Protein AF-A0A4Y2QK02-F1 (afdb_monomer)

Foldseek 3Di:
DVVVVVVVVVVVVVVVVVVVVVVVCVVVVVVVVVVVVVVVVVVVVVVVVVVVVVVVVVVCVVPPVVVVVVVVVVVVVVVVVVVVPPPPPPPPPPPDDPPDPPPDDDDDDDPPPDPWDADPVRFTQAPQPRDTNDHVVPDPPPPDPPPDPPDPDPDDDPDDPDPDPDDPDDDDDDDDDDDDDD

Secondary structure (DSSP, 8-state):
-HHHHHHHHHHHHHHHHHHHHHHHHHHHHHHHHHHHHHHHHHHHHHHHHHHHHHHHHHHHHHT-HHHHHHHHHHHHHHHHHHHHTS---------------------------TT--B-TT-PBBPTTT--BSS-GGG-SS-------SS-------TT-----------------------

InterPro domains:
  IPR001878 Zinc finger, CCHC-type [PF00098] (125-140)
  IPR001878 Zinc finger, CCHC-type [PS50158] (125-139)
  IPR001878 Zinc finger, CCHC-type [SM00343] (125-141)
  IPR001878 Zinc finger, CCHC-type [SM00343] (147-163)
  IPR036875 Zinc finger, CCHC-type superfamily [SSF57756] (118-164)

Mean predicted aligned error: 22.07 Å

Organism: Araneus ventricosus (NCBI:txid182803)

Radius of gyration: 41.99 Å; Cα contacts (8 Å, |Δi|>4): 46; chains: 1; bounding box: 72×86×125 Å

Structure (mmCIF, N/CA/C/O backbone):
data_AF-A0A4Y2QK02-F1
#
_entry.id   AF-A0A4Y2QK02-F1
#
loop_
_atom_site.group_PDB
_atom_site.id
_atom_site.type_symbol
_atom_site.label_atom_id
_atom_site.label_alt_id
_atom_site.label_comp_id
_atom_site.label_asym_id
_atom_site.label_entity_id
_atom_site.label_seq_id
_atom_site.pdbx_PDB_ins_code
_atom_site.Cartn_x
_atom_site.Cartn_y
_atom_site.Cartn_z
_atom_site.occupancy
_atom_site.B_iso_or_equiv
_atom_s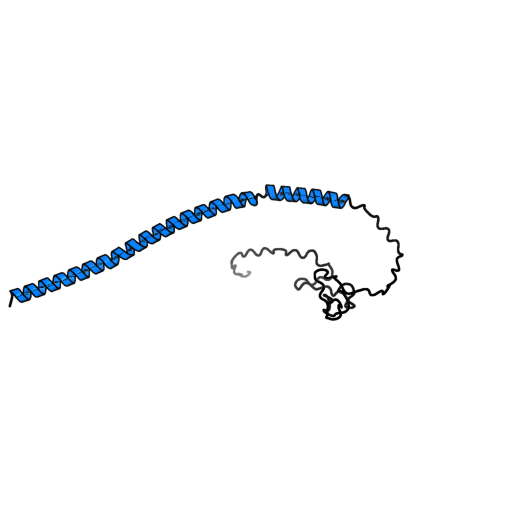ite.auth_seq_id
_atom_site.auth_comp_id
_atom_site.auth_asym_id
_atom_site.auth_atom_id
_atom_site.pdbx_PDB_model_num
ATOM 1 N N . GLU A 1 1 ? -40.658 -13.024 53.846 1.00 69.56 1 GLU A N 1
ATOM 2 C CA . GLU A 1 1 ? -40.797 -11.783 53.062 1.00 69.56 1 GLU A CA 1
ATOM 3 C C . GLU A 1 1 ? -39.541 -10.947 52.931 1.00 69.56 1 GLU A C 1
ATOM 5 O O . GLU A 1 1 ? -38.857 -11.174 51.948 1.00 69.56 1 GLU A O 1
ATOM 10 N N . ARG A 1 2 ? -39.165 -10.080 53.884 1.00 77.44 2 ARG A N 1
ATOM 11 C CA . ARG A 1 2 ? -38.050 -9.120 53.688 1.00 77.44 2 ARG A CA 1
ATOM 12 C C . ARG A 1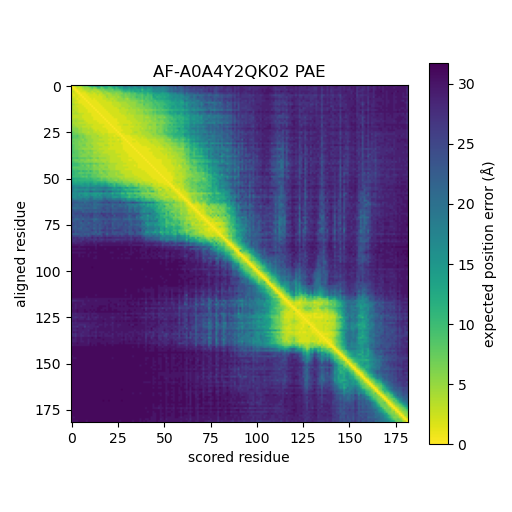 2 ? -36.742 -9.727 53.157 1.00 77.44 2 ARG A C 1
ATOM 14 O O . ARG A 1 2 ? -36.273 -9.302 52.117 1.00 77.44 2 ARG A O 1
ATOM 21 N N . ARG A 1 3 ? -36.248 -10.816 53.763 1.00 78.31 3 ARG A N 1
ATOM 22 C CA . ARG A 1 3 ? -35.022 -11.501 53.294 1.00 78.31 3 ARG A CA 1
ATOM 23 C C . ARG A 1 3 ? -35.081 -11.976 51.835 1.00 78.31 3 ARG A C 1
ATOM 25 O O . ARG A 1 3 ? -34.079 -11.905 51.143 1.00 78.31 3 ARG A O 1
ATOM 32 N N . ARG A 1 4 ? -36.249 -12.429 51.361 1.00 83.62 4 ARG A N 1
ATOM 33 C CA . ARG A 1 4 ? -36.420 -12.862 49.962 1.00 83.62 4 ARG A CA 1
ATOM 34 C C . ARG A 1 4 ? -36.435 -11.670 49.005 1.00 83.62 4 ARG A C 1
ATOM 36 O O . ARG A 1 4 ? -35.944 -11.782 47.892 1.00 83.62 4 ARG A O 1
ATOM 43 N N . GLN A 1 5 ? -36.992 -10.535 49.431 1.00 88.00 5 GLN A N 1
ATOM 44 C CA . GLN A 1 5 ? -36.962 -9.297 48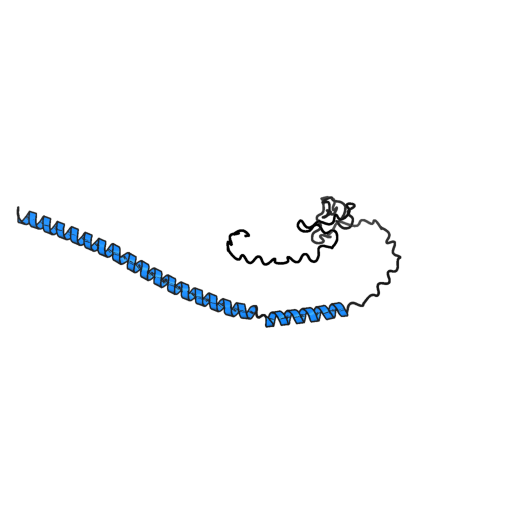.647 1.00 88.00 5 GLN A CA 1
ATOM 45 C C . GLN A 1 5 ? -35.537 -8.736 48.544 1.00 88.00 5 GLN A C 1
ATOM 47 O O . GLN A 1 5 ? -35.126 -8.347 47.454 1.00 88.00 5 GLN A O 1
ATOM 52 N N . ASP A 1 6 ? -34.765 -8.784 49.632 1.00 89.75 6 ASP A N 1
ATOM 53 C CA . ASP A 1 6 ? -33.357 -8.366 49.647 1.00 89.75 6 ASP A CA 1
ATOM 54 C C . ASP A 1 6 ? -32.499 -9.247 48.716 1.00 89.75 6 ASP A C 1
ATOM 56 O O . ASP A 1 6 ? -31.696 -8.742 47.935 1.00 89.75 6 ASP A O 1
ATOM 60 N N . GLU A 1 7 ? -32.709 -10.568 48.728 1.00 91.44 7 GLU A N 1
ATOM 61 C CA . GLU A 1 7 ? -32.029 -11.510 47.823 1.00 91.44 7 GLU A CA 1
ATOM 62 C C . GLU A 1 7 ? -32.325 -11.224 46.343 1.00 91.44 7 GLU A C 1
ATOM 64 O O . GLU A 1 7 ? -31.416 -11.264 45.509 1.00 91.44 7 GLU A O 1
ATOM 69 N N . ILE A 1 8 ? -33.578 -10.893 46.012 1.00 93.12 8 ILE A N 1
ATOM 70 C CA . ILE A 1 8 ? -33.981 -10.527 44.647 1.00 93.12 8 ILE A CA 1
ATOM 71 C C . ILE A 1 8 ? -33.294 -9.226 44.210 1.00 93.12 8 ILE A C 1
ATOM 73 O O . ILE A 1 8 ? -32.767 -9.170 43.098 1.00 93.12 8 ILE A O 1
ATOM 77 N N . GLN A 1 9 ? -33.238 -8.213 45.082 1.00 93.50 9 GLN A N 1
ATOM 78 C CA . GLN A 1 9 ? -32.560 -6.946 44.786 1.00 93.50 9 GLN A CA 1
ATOM 79 C C . GLN A 1 9 ? -31.053 -7.128 44.585 1.00 93.50 9 GLN A C 1
ATOM 81 O O . GLN A 1 9 ? -30.494 -6.607 43.622 1.00 93.50 9 GLN A O 1
ATOM 86 N N . ILE A 1 10 ? -30.397 -7.922 45.436 1.00 95.12 10 ILE A N 1
ATOM 87 C CA . ILE A 1 10 ? -28.966 -8.229 45.306 1.00 95.12 10 ILE A CA 1
ATOM 88 C C . ILE A 1 10 ? -28.689 -8.963 43.988 1.00 95.12 10 ILE A C 1
ATOM 90 O O . ILE A 1 10 ? -27.719 -8.654 43.294 1.00 95.12 10 ILE A O 1
ATOM 94 N N . ALA A 1 11 ? -29.533 -9.930 43.616 1.00 94.62 11 ALA A N 1
ATOM 95 C CA . ALA A 1 11 ? -29.395 -10.647 42.352 1.00 94.62 11 ALA A CA 1
ATOM 96 C C . ALA A 1 11 ? -29.589 -9.721 41.142 1.00 94.62 11 ALA A C 1
ATOM 98 O O . ALA A 1 11 ? -28.890 -9.858 40.140 1.00 94.62 11 ALA A O 1
ATOM 99 N N . GLU A 1 12 ? -30.518 -8.770 41.220 1.00 95.69 12 GLU A N 1
ATOM 100 C CA . GLU A 1 12 ? -30.742 -7.782 40.168 1.00 95.69 12 GLU A CA 1
ATOM 101 C C . GLU A 1 12 ? -29.581 -6.803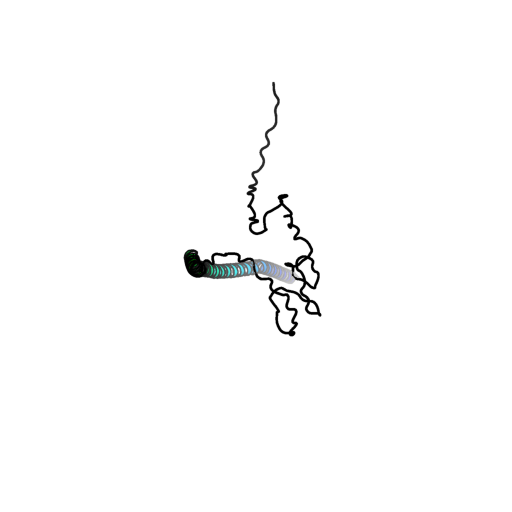 40.021 1.00 95.69 12 GLU A C 1
ATOM 103 O O . GLU A 1 12 ? -29.117 -6.573 38.904 1.00 95.69 12 GLU A O 1
ATOM 108 N N . GLN A 1 13 ? -29.043 -6.315 41.136 1.00 95.62 13 GLN A N 1
ATOM 109 C CA . GLN A 1 13 ? -27.872 -5.449 41.138 1.00 95.62 13 GLN A CA 1
ATOM 110 C C . GLN A 1 13 ? -26.650 -6.154 40.531 1.00 95.62 13 GLN A C 1
ATOM 112 O O . GLN A 1 13 ? -25.982 -5.580 39.674 1.00 95.62 13 GLN A O 1
ATOM 117 N N . LYS A 1 14 ? -26.421 -7.431 40.872 1.00 96.56 14 LYS A N 1
ATOM 118 C CA . LYS A 1 14 ? -25.359 -8.250 40.261 1.00 96.56 14 LYS A CA 1
ATOM 119 C C . LYS A 1 14 ? -25.536 -8.425 38.753 1.00 96.56 14 LYS A C 1
ATOM 121 O O . LYS A 1 14 ? -24.569 -8.283 38.013 1.00 96.56 14 LYS A O 1
ATOM 126 N N . ARG A 1 15 ? -26.761 -8.692 38.278 1.00 95.88 15 ARG A N 1
ATOM 127 C CA . ARG A 1 15 ? -27.035 -8.779 36.830 1.00 95.88 15 ARG A CA 1
ATOM 128 C C . ARG A 1 15 ? -26.737 -7.459 36.123 1.00 95.88 15 ARG A C 1
ATOM 130 O O . ARG A 1 15 ? -26.187 -7.471 35.026 1.00 95.88 15 ARG A O 1
ATOM 137 N N . GLN A 1 16 ? -27.104 -6.326 36.724 1.00 95.19 16 GLN A N 1
ATOM 138 C CA . GLN A 1 16 ? -26.814 -5.016 36.138 1.00 95.19 16 GLN A CA 1
ATOM 139 C C . GLN A 1 16 ? -25.312 -4.718 36.098 1.00 95.19 16 GLN A C 1
ATOM 141 O O . GLN A 1 16 ? -24.825 -4.202 35.094 1.00 95.19 16 GLN A O 1
ATOM 146 N N . GLU A 1 17 ? -24.575 -5.083 37.145 1.00 96.94 17 GLU A N 1
ATOM 147 C CA . GLU A 1 17 ? -23.122 -4.924 37.204 1.00 96.94 17 GLU A CA 1
ATOM 148 C C . GLU A 1 17 ? -22.404 -5.786 36.153 1.00 96.94 17 GLU A C 1
ATOM 150 O O . GLU A 1 17 ? -21.552 -5.276 35.428 1.00 96.94 17 GLU A O 1
ATOM 155 N N . GLU A 1 18 ? -22.822 -7.042 35.977 1.00 96.62 18 GLU A N 1
ATOM 156 C CA . GLU A 1 18 ? -22.293 -7.952 34.953 1.00 96.62 18 GLU A CA 1
ATOM 157 C C . GLU A 1 18 ? -22.566 -7.439 33.526 1.00 96.62 18 GLU A C 1
ATOM 159 O O . GLU A 1 18 ? -21.707 -7.507 32.647 1.00 96.62 18 GLU A O 1
ATOM 164 N N . VAL A 1 19 ? -23.758 -6.881 33.281 1.00 96.88 19 VAL A N 1
ATOM 165 C CA . VAL A 1 19 ? -24.089 -6.238 31.997 1.00 96.88 19 VAL A CA 1
ATOM 166 C C . VAL A 1 19 ? -23.238 -4.987 31.773 1.00 96.88 19 VAL A C 1
ATOM 168 O O . VAL A 1 19 ? -22.765 -4.765 30.659 1.00 96.88 19 VAL A O 1
ATOM 171 N N . ALA A 1 20 ? -23.015 -4.174 32.807 1.00 95.75 20 ALA A N 1
ATOM 172 C CA . ALA A 1 20 ? -22.150 -3.003 32.712 1.00 95.75 20 ALA A CA 1
ATOM 173 C C . ALA A 1 20 ? -20.685 -3.392 32.457 1.00 95.75 20 ALA A C 1
ATOM 175 O O . ALA A 1 20 ? -19.996 -2.717 31.694 1.00 95.75 20 ALA A O 1
ATOM 176 N N . GLU A 1 21 ? -20.207 -4.482 33.054 1.00 96.12 21 GLU A N 1
ATOM 177 C CA . GLU A 1 21 ? -18.857 -4.993 32.833 1.00 96.12 21 GLU A CA 1
ATOM 178 C C . GLU A 1 21 ? -18.668 -5.554 31.424 1.00 96.12 21 GLU A C 1
ATOM 180 O O . GLU A 1 21 ? -17.701 -5.178 30.761 1.00 96.12 21 GLU A O 1
ATOM 185 N N . ARG A 1 22 ? -19.625 -6.344 30.919 1.00 96.12 22 ARG A N 1
ATOM 186 C CA . ARG A 1 22 ? -19.621 -6.790 29.517 1.00 96.12 22 ARG A CA 1
ATOM 187 C C . ARG A 1 22 ? -19.566 -5.619 28.547 1.00 96.12 22 ARG A C 1
ATOM 189 O O . ARG A 1 22 ? -18.725 -5.620 27.661 1.00 96.12 22 ARG A O 1
ATOM 196 N N . ARG A 1 23 ? -20.373 -4.576 28.763 1.00 94.88 23 ARG A N 1
ATOM 197 C CA . ARG A 1 23 ? -20.347 -3.368 27.917 1.00 94.88 23 ARG A CA 1
ATOM 198 C C . ARG A 1 23 ? -18.986 -2.669 27.924 1.00 94.88 23 ARG A C 1
ATOM 200 O O . ARG A 1 23 ? -18.537 -2.214 26.880 1.00 94.88 23 ARG A O 1
ATOM 207 N N . ARG A 1 24 ? -18.308 -2.604 29.079 1.00 94.56 24 ARG A N 1
ATOM 208 C CA . ARG A 1 24 ? -16.938 -2.063 29.163 1.00 94.56 24 ARG A CA 1
ATOM 209 C C . ARG A 1 24 ? -15.939 -2.927 28.390 1.00 94.56 24 ARG A C 1
ATOM 211 O O . ARG A 1 24 ? -15.071 -2.388 27.712 1.00 94.56 24 ARG A O 1
ATOM 218 N N . GLN A 1 25 ? -16.047 -4.252 28.486 1.00 94.12 25 GLN A N 1
ATOM 219 C CA . GLN A 1 25 ? -15.183 -5.176 27.744 1.00 94.12 25 GLN A CA 1
ATOM 220 C C . GLN A 1 25 ? -15.421 -5.080 26.231 1.00 94.12 25 GLN A C 1
ATOM 222 O O . GLN A 1 25 ? -14.461 -4.931 25.480 1.00 94.12 25 GLN A O 1
ATOM 227 N N . GLU A 1 26 ? -16.684 -5.054 25.804 1.00 95.06 26 GLU A N 1
ATOM 228 C CA . GLU A 1 26 ? -17.104 -4.903 24.405 1.00 95.06 26 GLU A CA 1
ATOM 229 C C . GLU A 1 26 ? -16.632 -3.585 23.770 1.00 95.06 26 GLU A C 1
ATOM 231 O O . GLU A 1 26 ? -16.479 -3.525 22.556 1.00 95.06 26 GLU A O 1
ATOM 236 N N . GLU A 1 27 ? -16.355 -2.542 24.558 1.00 92.38 27 GLU A N 1
ATOM 237 C CA . GLU A 1 27 ? -15.766 -1.290 24.064 1.00 92.38 27 GLU A CA 1
ATOM 238 C C . GLU A 1 27 ? -14.227 -1.346 23.987 1.00 92.38 27 GLU A C 1
ATOM 240 O O . GLU A 1 27 ? -13.613 -0.824 23.055 1.00 92.38 27 GLU A O 1
ATOM 245 N N . ILE A 1 28 ? -13.577 -1.985 24.965 1.00 95.81 28 ILE A N 1
ATOM 246 C CA . ILE A 1 28 ? -12.111 -2.008 25.091 1.00 95.81 28 ILE A CA 1
ATOM 247 C C . ILE A 1 28 ? -11.467 -3.026 24.141 1.00 95.81 28 ILE A C 1
ATOM 249 O O . ILE A 1 28 ? -10.415 -2.754 23.560 1.00 95.81 28 ILE A O 1
ATOM 253 N N . GLU A 1 29 ? -12.064 -4.205 23.997 1.00 95.12 29 GLU A N 1
ATOM 254 C CA . GLU A 1 29 ? -11.551 -5.306 23.179 1.00 95.12 29 GLU A CA 1
ATOM 255 C C . GLU A 1 29 ? -11.389 -4.952 21.688 1.00 95.12 29 GLU A C 1
ATOM 257 O O . GLU A 1 29 ? -10.282 -5.133 21.170 1.00 95.12 29 GLU A O 1
ATOM 262 N N . PRO A 1 30 ? -12.391 -4.373 20.989 1.00 95.81 30 PRO A N 1
ATOM 263 C CA . PRO A 1 30 ? -12.220 -3.983 19.590 1.00 95.81 30 PRO A CA 1
ATOM 264 C C . PRO A 1 30 ? -11.164 -2.887 19.424 1.00 95.81 30 PRO A C 1
ATOM 266 O O . PRO A 1 30 ? -10.398 -2.922 18.469 1.00 95.81 30 PRO A O 1
ATOM 269 N N . ARG A 1 31 ? -11.042 -1.964 20.387 1.00 94.62 31 ARG A N 1
ATOM 270 C CA . ARG A 1 31 ? -9.991 -0.933 20.392 1.00 94.62 31 ARG A CA 1
ATOM 271 C C . ARG A 1 31 ? -8.585 -1.529 20.470 1.00 94.62 31 ARG A C 1
ATOM 273 O O . ARG A 1 31 ? -7.669 -1.042 19.811 1.00 94.62 31 ARG A O 1
ATOM 280 N N . LYS A 1 32 ? -8.403 -2.590 21.264 1.00 97.12 32 LYS A N 1
ATOM 281 C CA . LYS A 1 32 ? -7.136 -3.338 21.316 1.00 97.12 32 LYS A CA 1
ATOM 282 C C . LYS A 1 32 ? -6.852 -4.035 19.987 1.00 97.12 32 LYS A C 1
ATOM 284 O O . LYS A 1 32 ? -5.725 -3.977 19.507 1.00 97.12 32 LYS A O 1
ATOM 289 N N . GLN A 1 33 ? -7.861 -4.658 19.380 1.00 96.50 33 GLN A N 1
ATOM 290 C CA . GLN A 1 33 ? -7.713 -5.312 18.077 1.00 96.50 33 GLN A CA 1
ATOM 291 C C . GLN A 1 33 ? -7.367 -4.311 16.967 1.00 96.50 33 GLN A C 1
ATOM 293 O O . GLN A 1 33 ? -6.462 -4.575 16.179 1.00 96.50 33 GLN A O 1
ATOM 298 N N . GLU A 1 34 ? -8.020 -3.148 16.942 1.00 97.25 34 GLU A N 1
ATOM 299 C CA . GLU A 1 34 ? -7.738 -2.065 15.994 1.00 97.25 34 GLU A CA 1
ATOM 300 C C . GLU A 1 34 ? -6.289 -1.577 16.113 1.00 97.25 34 GLU A C 1
ATOM 302 O O . GLU A 1 34 ? -5.609 -1.402 15.102 1.00 97.25 34 GLU A O 1
ATOM 307 N N . TYR A 1 35 ? -5.786 -1.413 17.340 1.00 96.25 35 TYR A N 1
ATOM 308 C CA . TYR A 1 35 ? -4.393 -1.040 17.584 1.00 96.25 35 TYR A CA 1
ATOM 309 C C . TYR A 1 35 ? -3.407 -2.091 17.053 1.00 96.25 35 TYR A C 1
ATOM 311 O O . TYR A 1 35 ? -2.449 -1.744 16.361 1.00 96.25 35 TYR A O 1
ATOM 319 N N . GLU A 1 36 ? -3.650 -3.376 17.319 1.00 97.81 36 GLU A N 1
ATOM 320 C CA . GLU A 1 36 ? -2.797 -4.459 16.812 1.00 97.81 36 GLU A CA 1
ATOM 321 C C . GLU A 1 36 ? -2.877 -4.596 15.281 1.00 97.81 36 GLU A C 1
ATOM 323 O O . GLU A 1 36 ? -1.885 -4.905 14.620 1.00 97.81 36 GLU A O 1
ATOM 328 N N . GLU A 1 37 ? -4.039 -4.347 14.673 1.00 97.75 37 GLU A N 1
ATOM 329 C CA . GLU A 1 37 ? -4.177 -4.275 13.215 1.00 97.75 37 GLU A CA 1
ATOM 330 C C . GLU A 1 37 ? -3.429 -3.091 12.610 1.00 97.75 37 GLU A C 1
ATOM 332 O O . GLU A 1 37 ? -2.757 -3.257 11.591 1.00 97.75 37 GLU A O 1
ATOM 337 N N . ARG A 1 38 ? -3.532 -1.910 13.227 1.00 97.94 38 ARG A N 1
ATOM 338 C CA . ARG A 1 38 ? -2.798 -0.709 12.823 1.00 97.94 38 ARG A CA 1
ATOM 339 C C . ARG A 1 38 ? -1.301 -0.983 12.856 1.00 97.94 38 ARG A C 1
ATOM 341 O O . ARG A 1 38 ? -0.641 -0.820 11.839 1.00 97.94 38 ARG A O 1
ATOM 348 N N . LYS A 1 39 ? -0.802 -1.519 13.970 1.00 97.44 39 LYS A N 1
ATOM 349 C CA . LYS A 1 39 ? 0.602 -1.895 14.135 1.00 97.44 39 LYS A CA 1
ATOM 350 C C . LYS A 1 39 ? 1.075 -2.869 13.050 1.00 97.44 39 LYS A C 1
ATOM 352 O O . LYS A 1 39 ? 2.095 -2.618 12.418 1.00 97.44 39 LYS A O 1
ATOM 357 N N . ARG A 1 40 ? 0.312 -3.934 12.770 1.00 98.06 40 ARG A N 1
ATOM 358 C CA . ARG A 1 40 ? 0.643 -4.889 11.692 1.00 98.06 40 ARG A CA 1
ATOM 359 C C . ARG A 1 40 ? 0.653 -4.244 10.304 1.00 98.06 40 ARG A C 1
ATOM 361 O O . ARG A 1 40 ? 1.483 -4.609 9.474 1.00 98.06 40 ARG A O 1
ATOM 368 N N . LYS A 1 41 ? -0.273 -3.319 10.028 1.00 98.19 41 LYS A N 1
ATOM 369 C CA . LYS A 1 41 ? -0.307 -2.575 8.758 1.00 98.19 41 LYS A CA 1
ATOM 370 C C . LYS A 1 41 ? 0.919 -1.686 8.614 1.00 98.19 41 LYS A C 1
ATOM 372 O O . LYS A 1 41 ? 1.541 -1.720 7.561 1.00 98.19 41 LYS A O 1
ATOM 377 N N . ASP A 1 42 ? 1.272 -0.956 9.662 1.00 98.00 42 ASP A N 1
ATOM 378 C CA . ASP A 1 42 ? 2.395 -0.022 9.645 1.00 98.00 42 ASP A CA 1
ATOM 379 C C . ASP A 1 42 ? 3.738 -0.781 9.509 1.00 98.00 42 ASP A C 1
ATOM 381 O O . ASP A 1 42 ? 4.612 -0.374 8.746 1.00 98.00 42 ASP A O 1
ATOM 385 N N . GLU A 1 43 ? 3.881 -1.946 10.158 1.00 98.25 43 GLU A N 1
ATOM 386 C CA . GLU A 1 43 ? 5.027 -2.855 9.967 1.00 98.25 43 GLU A CA 1
ATOM 387 C C . GLU A 1 43 ? 5.126 -3.365 8.517 1.00 98.25 43 GLU A C 1
ATOM 389 O O . GLU A 1 43 ? 6.200 -3.348 7.913 1.00 98.25 43 GLU A O 1
ATOM 394 N N . MET A 1 44 ? 4.005 -3.792 7.928 1.00 97.75 44 MET A N 1
ATOM 395 C CA . MET A 1 44 ? 3.964 -4.238 6.532 1.00 97.75 44 MET A CA 1
ATOM 396 C C . MET A 1 44 ? 4.261 -3.097 5.551 1.00 97.75 44 MET A C 1
ATOM 398 O O . MET A 1 44 ? 4.966 -3.302 4.564 1.00 97.75 44 MET A O 1
ATOM 402 N N . GLU A 1 45 ? 3.734 -1.902 5.812 1.00 97.94 45 GLU A N 1
ATOM 403 C CA . GLU A 1 45 ? 3.984 -0.703 5.014 1.00 97.94 45 GLU A CA 1
ATOM 404 C C . GLU A 1 45 ? 5.474 -0.352 5.008 1.00 97.94 45 GLU A C 1
ATOM 406 O O . GLU A 1 45 ? 6.040 -0.100 3.943 1.00 97.94 45 GLU A O 1
ATOM 411 N N . PHE A 1 46 ? 6.133 -0.441 6.165 1.00 97.94 46 PHE A N 1
ATOM 412 C CA . PHE A 1 46 ? 7.573 -0.234 6.276 1.00 97.94 46 PHE A CA 1
ATOM 413 C C . PHE A 1 46 ? 8.385 -1.254 5.457 1.00 97.94 46 PHE A C 1
ATOM 415 O O . PHE A 1 46 ? 9.317 -0.882 4.740 1.00 97.94 46 PHE A O 1
ATOM 422 N N . GLU A 1 47 ? 8.027 -2.540 5.502 1.00 97.75 47 GLU A N 1
ATOM 423 C CA . GLU A 1 47 ? 8.693 -3.568 4.688 1.00 97.75 47 GLU A CA 1
ATOM 424 C C . GLU A 1 47 ? 8.477 -3.352 3.183 1.00 97.75 47 GLU A C 1
ATOM 426 O O . GLU A 1 47 ? 9.423 -3.445 2.396 1.00 97.75 47 GLU A O 1
ATOM 431 N N . LEU A 1 48 ? 7.261 -2.988 2.766 1.00 96.94 48 LEU A N 1
ATOM 432 C CA . LEU A 1 48 ? 6.975 -2.633 1.373 1.00 96.94 48 LEU A CA 1
ATOM 433 C C . LEU A 1 48 ? 7.772 -1.407 0.923 1.00 96.94 48 LEU A C 1
ATOM 435 O O . LEU A 1 48 ? 8.263 -1.378 -0.209 1.00 96.94 48 LEU A O 1
ATOM 439 N N . GLN A 1 49 ? 7.934 -0.413 1.796 1.00 97.19 49 GLN A N 1
ATOM 440 C CA . GLN A 1 49 ? 8.741 0.766 1.510 1.00 97.19 49 GLN A CA 1
ATOM 441 C C . GLN A 1 49 ? 10.215 0.398 1.304 1.00 97.19 49 GLN A C 1
ATOM 443 O O . GLN A 1 49 ? 10.829 0.887 0.357 1.00 97.19 49 GLN A O 1
ATOM 448 N N . LYS A 1 50 ? 10.768 -0.520 2.108 1.00 96.50 50 LYS A N 1
ATOM 449 C CA . LYS A 1 50 ? 12.129 -1.040 1.891 1.00 96.50 50 LYS A CA 1
ATOM 450 C C . LYS A 1 50 ? 12.278 -1.751 0.549 1.00 96.50 50 LYS A C 1
ATOM 452 O O . LYS A 1 50 ? 13.256 -1.504 -0.150 1.00 96.50 50 LYS A O 1
ATOM 457 N N . ILE A 1 51 ? 11.321 -2.604 0.177 1.00 95.75 51 ILE A N 1
ATOM 458 C CA . ILE A 1 51 ? 11.343 -3.293 -1.124 1.00 95.75 51 ILE A CA 1
ATOM 459 C C . ILE A 1 51 ? 11.299 -2.274 -2.266 1.00 95.75 51 ILE A C 1
ATOM 461 O O . ILE A 1 51 ? 12.064 -2.397 -3.218 1.00 95.75 51 ILE A O 1
ATOM 465 N N . ARG A 1 52 ? 10.437 -1.252 -2.164 1.00 95.19 52 ARG A N 1
ATOM 466 C CA . ARG A 1 52 ? 10.329 -0.195 -3.177 1.00 95.19 52 ARG A CA 1
ATOM 467 C C . ARG A 1 52 ? 11.650 0.550 -3.355 1.00 95.19 52 ARG A C 1
ATOM 469 O O . ARG A 1 52 ? 12.116 0.656 -4.482 1.00 95.19 52 ARG A O 1
ATOM 476 N N . LEU A 1 53 ? 12.259 1.005 -2.262 1.00 92.50 53 LEU A N 1
ATOM 477 C CA . LEU A 1 53 ? 13.537 1.718 -2.310 1.00 92.50 53 LEU A CA 1
ATOM 478 C C . LEU A 1 53 ? 14.659 0.832 -2.870 1.00 92.50 53 LEU A C 1
ATOM 480 O O . LEU A 1 53 ? 15.423 1.270 -3.722 1.00 92.50 53 LEU A O 1
ATOM 484 N N . GLY A 1 54 ? 14.723 -0.438 -2.457 1.00 90.62 54 GLY A N 1
ATOM 485 C CA . GLY A 1 54 ? 15.690 -1.389 -3.012 1.00 90.62 54 GLY A CA 1
ATOM 486 C C . GLY A 1 54 ? 15.516 -1.601 -4.520 1.00 90.62 54 GLY A C 1
ATOM 487 O O . GLY A 1 54 ? 16.498 -1.632 -5.259 1.00 90.62 54 GLY A O 1
ATOM 488 N N . ALA A 1 55 ? 14.269 -1.684 -4.992 1.00 90.00 55 ALA A N 1
ATOM 489 C CA . ALA A 1 55 ? 13.969 -1.808 -6.414 1.00 90.00 55 ALA A CA 1
ATOM 490 C C . ALA A 1 55 ? 14.302 -0.528 -7.200 1.00 90.00 55 ALA A C 1
ATOM 492 O O . ALA A 1 55 ? 14.791 -0.623 -8.322 1.00 90.00 55 ALA A O 1
ATOM 493 N N . GLU A 1 56 ? 14.069 0.657 -6.632 1.00 86.62 56 GLU A N 1
ATOM 494 C CA . GLU A 1 56 ? 14.429 1.944 -7.244 1.00 86.62 56 GLU A CA 1
ATOM 495 C C . GLU A 1 56 ? 15.951 2.083 -7.417 1.00 86.62 56 GLU A C 1
ATOM 497 O O . GLU A 1 56 ? 16.412 2.492 -8.487 1.00 86.62 56 GLU A O 1
ATOM 502 N N . ASP A 1 57 ? 16.736 1.663 -6.423 1.00 87.56 57 ASP A N 1
ATOM 503 C CA . ASP A 1 57 ? 18.202 1.640 -6.487 1.00 87.56 57 ASP A CA 1
ATOM 504 C C . ASP A 1 57 ? 18.723 0.678 -7.566 1.00 87.56 57 ASP A C 1
ATOM 506 O O . ASP A 1 57 ? 19.641 1.010 -8.323 1.00 87.56 57 ASP A O 1
ATOM 510 N N . GLU A 1 58 ? 18.158 -0.529 -7.659 1.00 86.31 58 GLU A N 1
ATOM 511 C CA . GLU A 1 58 ? 18.515 -1.499 -8.702 1.00 86.31 58 GLU A CA 1
ATOM 512 C C . GLU A 1 58 ? 18.090 -1.027 -10.096 1.00 86.31 58 GLU A C 1
ATOM 514 O O . GLU A 1 58 ? 18.867 -1.109 -11.050 1.00 86.31 58 GLU A O 1
ATOM 519 N N . TRP A 1 59 ? 16.887 -0.469 -10.221 1.00 84.06 59 TRP A N 1
ATOM 520 C CA . TRP A 1 59 ? 16.363 0.059 -11.477 1.00 84.06 59 TRP A CA 1
ATOM 521 C C . TRP A 1 59 ? 17.175 1.249 -11.993 1.00 84.06 59 TRP A C 1
ATOM 523 O O . TRP A 1 59 ? 17.428 1.350 -13.197 1.00 84.06 59 TRP A O 1
ATOM 533 N N . SER A 1 60 ? 17.625 2.123 -11.090 1.00 82.56 60 SER A N 1
ATOM 534 C CA . SER A 1 60 ? 18.476 3.272 -11.421 1.00 82.56 60 SER A CA 1
ATOM 535 C C . SER A 1 60 ? 19.847 2.838 -11.937 1.00 82.56 60 SER A C 1
ATOM 537 O O . SER A 1 60 ? 20.383 3.464 -12.847 1.00 82.56 60 SER A O 1
ATOM 539 N N . LYS A 1 61 ? 20.396 1.726 -11.428 1.00 81.44 61 LYS A N 1
ATOM 540 C CA . LYS A 1 61 ? 21.638 1.137 -11.960 1.00 81.44 61 LYS A CA 1
ATOM 541 C C . LYS A 1 61 ? 21.456 0.592 -13.376 1.00 81.44 61 LYS A C 1
ATOM 543 O O . LYS A 1 61 ? 22.352 0.740 -14.198 1.00 81.44 61 LYS A O 1
ATOM 548 N N . LEU A 1 62 ? 20.310 -0.028 -13.666 1.00 76.94 62 LEU A N 1
ATOM 549 C CA . LEU A 1 62 ? 20.025 -0.611 -14.983 1.00 76.94 62 LEU A CA 1
ATOM 550 C C . LEU A 1 62 ? 19.670 0.432 -16.050 1.00 76.94 62 LEU A C 1
ATOM 552 O O . LEU A 1 62 ? 19.902 0.191 -17.231 1.00 76.94 62 LEU A O 1
ATOM 556 N N . ASN A 1 63 ? 19.122 1.577 -15.645 1.00 78.88 63 ASN A N 1
ATOM 557 C CA . ASN A 1 63 ? 18.784 2.688 -16.536 1.00 78.88 63 ASN A CA 1
ATOM 558 C C . ASN A 1 63 ? 19.711 3.888 -16.335 1.00 78.88 63 ASN A C 1
ATOM 560 O O . ASN A 1 63 ? 19.277 5.029 -16.496 1.00 78.88 63 ASN A O 1
ATOM 564 N N . SER A 1 64 ? 20.974 3.641 -15.973 1.00 84.06 64 SER A N 1
ATOM 565 C CA . SER A 1 64 ? 21.958 4.713 -15.875 1.00 84.06 64 SER A CA 1
ATOM 566 C C . SER A 1 64 ? 22.040 5.438 -17.225 1.00 84.06 64 SER A C 1
ATOM 568 O O . SER A 1 64 ? 22.332 4.788 -18.236 1.00 84.06 64 SER A O 1
ATOM 570 N N . PRO A 1 65 ? 21.785 6.759 -17.275 1.00 79.31 65 PRO A N 1
ATOM 571 C CA . PRO A 1 65 ? 21.874 7.523 -18.514 1.00 79.31 65 PRO A CA 1
ATOM 572 C C . PRO A 1 65 ? 23.228 7.352 -19.205 1.00 79.31 65 PRO A C 1
ATOM 574 O O . PRO A 1 65 ? 23.272 7.261 -20.427 1.00 79.31 65 PRO A O 1
ATOM 577 N N . ASP A 1 66 ? 24.304 7.225 -18.426 1.00 77.19 66 ASP A N 1
ATOM 578 C CA . ASP A 1 66 ? 25.667 7.071 -18.937 1.00 77.19 66 ASP A CA 1
ATOM 579 C C . ASP A 1 66 ? 25.862 5.740 -19.694 1.00 77.19 66 ASP A C 1
ATOM 581 O O . ASP A 1 66 ? 26.389 5.740 -20.804 1.00 77.19 66 ASP A O 1
ATOM 585 N N . ASP A 1 67 ? 25.354 4.618 -19.162 1.00 78.38 67 ASP A N 1
ATOM 586 C CA . ASP A 1 67 ? 25.430 3.292 -19.816 1.00 78.38 67 ASP A CA 1
ATOM 587 C C . ASP A 1 67 ? 24.552 3.225 -21.080 1.00 78.38 67 ASP A C 1
ATOM 589 O O . ASP A 1 67 ? 24.863 2.543 -22.060 1.00 78.38 67 ASP A O 1
ATOM 593 N N . LEU A 1 68 ? 23.441 3.968 -21.088 1.00 79.25 68 LEU A N 1
ATOM 594 C CA . LEU A 1 68 ? 22.575 4.083 -22.260 1.00 79.25 68 LEU A CA 1
ATOM 595 C C . LEU A 1 68 ? 23.205 4.944 -23.366 1.00 79.25 68 LEU A C 1
ATOM 597 O O . LEU A 1 68 ? 23.045 4.616 -24.544 1.00 79.25 68 LEU A O 1
ATOM 601 N N . VAL A 1 69 ? 23.922 6.013 -23.006 1.00 80.94 69 VAL A N 1
ATOM 602 C CA . VAL A 1 69 ? 24.651 6.877 -23.949 1.00 80.94 69 VAL A CA 1
ATOM 603 C C . VAL A 1 69 ? 25.810 6.121 -24.598 1.00 80.94 69 VAL A C 1
ATOM 605 O O . VAL A 1 69 ? 25.940 6.163 -25.820 1.00 80.94 69 VAL A O 1
ATOM 608 N N . GLU A 1 70 ? 26.574 5.344 -23.829 1.00 80.25 70 GLU A N 1
ATOM 609 C CA . GLU A 1 70 ? 27.676 4.528 -24.361 1.00 80.25 70 GLU A CA 1
ATOM 610 C C . GLU A 1 70 ? 27.182 3.523 -25.422 1.00 80.25 70 GLU A C 1
ATOM 612 O O . GLU A 1 70 ? 27.722 3.442 -26.528 1.00 80.25 70 GLU A O 1
ATOM 617 N N . LYS A 1 71 ? 26.057 2.840 -25.158 1.00 81.38 71 LYS A N 1
ATOM 618 C CA . LYS A 1 71 ? 25.418 1.930 -26.132 1.00 81.38 71 LYS A CA 1
ATOM 619 C C . LYS A 1 71 ? 24.915 2.640 -27.396 1.00 81.38 71 LYS A C 1
ATOM 621 O O . LYS A 1 71 ? 24.858 2.022 -28.464 1.00 81.38 71 LYS A O 1
ATOM 626 N N . LEU A 1 72 ? 24.512 3.907 -27.294 1.00 83.88 72 LEU A N 1
ATOM 627 C CA . LEU A 1 72 ? 24.084 4.726 -28.434 1.00 83.88 72 LEU A CA 1
ATOM 628 C C . LEU A 1 72 ? 25.274 5.149 -29.301 1.00 83.88 72 LEU A C 1
ATOM 630 O O . LEU A 1 72 ? 25.193 5.034 -30.527 1.00 83.88 72 LEU A O 1
ATOM 634 N N . ASP A 1 73 ? 26.380 5.559 -28.682 1.00 80.38 73 ASP A N 1
ATOM 635 C CA . ASP A 1 73 ? 27.608 5.947 -29.380 1.00 80.38 73 ASP A CA 1
ATOM 636 C C . ASP A 1 73 ? 28.241 4.758 -30.119 1.00 80.38 73 ASP A C 1
ATOM 638 O O . ASP A 1 73 ? 28.662 4.888 -31.277 1.00 80.38 73 ASP A O 1
ATOM 642 N N . ASP A 1 74 ? 28.222 3.568 -29.516 1.00 82.50 74 ASP A N 1
ATOM 643 C CA . ASP A 1 74 ? 28.634 2.320 -30.165 1.00 82.50 74 ASP A CA 1
ATOM 644 C C . ASP A 1 74 ? 27.759 1.993 -31.379 1.00 82.50 74 ASP A C 1
ATOM 646 O O . ASP A 1 74 ? 28.253 1.628 -32.455 1.00 82.50 74 ASP A O 1
ATOM 650 N N . TYR A 1 75 ? 26.442 2.158 -31.238 1.00 83.81 75 TYR A N 1
ATOM 651 C CA . TYR A 1 75 ? 25.508 1.944 -32.334 1.00 83.81 75 TYR A CA 1
ATOM 652 C C . TYR A 1 75 ? 25.736 2.937 -33.476 1.00 83.81 75 TYR A C 1
ATOM 654 O O . TYR A 1 75 ? 25.782 2.521 -34.638 1.00 83.81 75 TYR A O 1
ATOM 662 N N . ASP A 1 76 ? 25.914 4.227 -33.189 1.00 83.31 76 ASP A N 1
ATOM 663 C CA . ASP A 1 76 ? 26.174 5.234 -34.218 1.00 83.31 76 ASP A CA 1
ATOM 664 C C . ASP A 1 76 ? 27.550 5.053 -34.868 1.00 83.31 76 ASP A C 1
ATOM 666 O O . ASP A 1 76 ? 27.676 5.205 -36.090 1.00 83.31 76 ASP A O 1
ATOM 670 N N . THR A 1 77 ? 28.550 4.600 -34.111 1.00 85.44 77 THR A N 1
ATOM 671 C CA . THR A 1 77 ? 29.866 4.208 -34.630 1.00 85.44 77 THR A CA 1
ATOM 672 C C . THR A 1 77 ? 29.742 3.038 -35.605 1.00 85.44 77 THR A C 1
ATOM 674 O O . THR A 1 77 ? 30.159 3.135 -36.767 1.00 85.44 77 THR A O 1
ATOM 677 N N . LEU A 1 78 ? 29.088 1.945 -35.202 1.00 83.06 78 LEU A N 1
ATOM 678 C CA . LEU A 1 78 ? 28.843 0.795 -36.074 1.00 83.06 78 LEU A CA 1
ATOM 679 C C . LEU A 1 78 ? 28.024 1.203 -37.304 1.00 83.06 78 LEU A C 1
ATOM 681 O O . LEU A 1 78 ? 28.401 0.910 -38.442 1.00 83.06 78 LEU A O 1
ATOM 685 N N . ARG A 1 79 ? 26.951 1.965 -37.119 1.00 81.00 79 ARG A N 1
ATOM 686 C CA . ARG A 1 79 ? 26.102 2.470 -38.203 1.00 81.00 79 ARG A CA 1
ATOM 687 C C . ARG A 1 79 ? 26.873 3.352 -39.184 1.00 81.00 79 ARG A C 1
ATOM 689 O O . ARG A 1 79 ? 26.653 3.249 -40.395 1.00 81.00 79 ARG A O 1
ATOM 696 N N . SER A 1 80 ? 27.780 4.193 -38.695 1.00 76.75 80 SER A N 1
ATOM 697 C CA . SER A 1 80 ? 28.637 5.053 -39.511 1.00 76.75 80 SER A CA 1
ATOM 698 C C . SER A 1 80 ? 29.610 4.234 -40.361 1.00 76.75 80 SER A C 1
ATOM 700 O O . SER A 1 80 ? 29.717 4.467 -41.571 1.00 76.75 80 SER A O 1
ATOM 702 N N . THR A 1 81 ? 30.238 3.194 -39.796 1.00 73.19 81 THR A N 1
ATOM 703 C CA . THR A 1 81 ? 31.120 2.290 -40.563 1.00 73.19 81 THR A CA 1
ATOM 704 C C . THR A 1 81 ? 30.368 1.527 -41.657 1.00 73.19 81 THR A C 1
ATOM 706 O O . THR A 1 81 ? 30.856 1.405 -42.782 1.00 73.19 81 THR A O 1
ATOM 709 N N . PHE A 1 82 ? 29.138 1.077 -41.391 1.00 67.19 82 PHE A N 1
ATOM 710 C CA . PHE A 1 82 ? 28.303 0.422 -42.402 1.00 67.19 82 PHE A CA 1
ATOM 711 C C . PHE A 1 82 ? 27.857 1.382 -43.515 1.00 67.19 82 PHE A C 1
ATOM 713 O O . PHE A 1 82 ? 27.774 0.983 -44.680 1.00 67.19 82 PHE A O 1
ATOM 720 N N . ARG A 1 83 ? 27.588 2.657 -43.197 1.00 63.50 83 ARG A N 1
ATOM 721 C CA . ARG A 1 83 ? 27.217 3.677 -44.196 1.00 63.50 83 ARG A CA 1
ATOM 722 C C . ARG A 1 83 ? 28.398 4.124 -45.055 1.00 63.50 83 ARG A C 1
ATOM 724 O O . ARG A 1 83 ? 28.209 4.329 -46.251 1.00 63.50 83 ARG A O 1
ATOM 731 N N . SER A 1 84 ? 29.587 4.248 -44.473 1.00 62.16 84 SER A N 1
ATOM 732 C CA . SER A 1 84 ? 30.815 4.656 -45.172 1.00 62.16 84 SER A CA 1
ATOM 733 C C . SER A 1 84 ? 31.422 3.534 -46.021 1.00 62.16 84 SER A C 1
ATOM 735 O O . SER A 1 84 ? 31.989 3.811 -47.075 1.00 62.16 84 SER A O 1
ATOM 737 N N . LYS A 1 85 ? 31.225 2.261 -45.643 1.00 60.59 85 LYS A N 1
ATOM 738 C CA . LYS A 1 85 ? 31.600 1.094 -46.464 1.00 60.59 85 LYS A CA 1
ATOM 739 C C . LYS A 1 85 ? 30.628 0.784 -47.605 1.00 60.59 85 LYS A C 1
ATOM 741 O O . LYS A 1 85 ? 30.907 -0.103 -48.411 1.00 60.59 85 LYS A O 1
ATOM 746 N N . LYS A 1 86 ? 29.501 1.497 -47.724 1.00 57.00 86 LYS A N 1
ATOM 747 C CA . LYS A 1 86 ? 28.674 1.419 -48.931 1.00 57.00 86 LYS A CA 1
ATOM 748 C C . LYS A 1 86 ? 29.385 2.238 -50.013 1.00 57.00 86 LYS A C 1
ATOM 750 O O . LYS A 1 86 ? 29.447 3.458 -49.860 1.00 57.00 86 LYS A O 1
ATOM 755 N N . PRO A 1 87 ? 29.917 1.627 -51.091 1.00 49.28 87 PRO A N 1
ATOM 756 C CA . PRO A 1 87 ? 30.520 2.403 -52.163 1.00 49.28 87 PRO A CA 1
ATOM 757 C C . PRO A 1 87 ? 29.485 3.425 -52.626 1.00 49.28 87 PRO A C 1
ATOM 759 O O . PRO A 1 87 ? 28.332 3.061 -52.898 1.00 49.28 87 PRO A O 1
ATOM 762 N N . ARG A 1 88 ? 29.872 4.706 -52.665 1.00 53.47 88 ARG A N 1
ATOM 763 C CA . ARG A 1 88 ? 29.112 5.728 -53.384 1.00 53.47 88 ARG A CA 1
ATOM 764 C C . ARG A 1 88 ? 29.097 5.274 -54.838 1.00 53.47 88 ARG A C 1
ATOM 766 O O . ARG A 1 88 ? 30.003 5.571 -55.601 1.00 53.47 88 ARG A O 1
ATOM 773 N N . LYS A 1 89 ? 28.087 4.484 -55.198 1.00 53.88 89 LYS A N 1
ATOM 774 C CA . LYS A 1 89 ? 27.713 4.298 -56.589 1.00 53.88 89 LYS A CA 1
ATOM 775 C C . LYS A 1 89 ? 27.275 5.677 -57.045 1.00 53.88 89 LYS A C 1
ATOM 777 O O . LYS A 1 89 ? 26.224 6.164 -56.631 1.00 53.88 89 LYS A O 1
ATOM 782 N N . GLU A 1 90 ? 28.152 6.328 -57.793 1.00 42.91 90 GLU A N 1
ATOM 783 C CA . GLU A 1 90 ? 27.788 7.407 -58.687 1.00 42.91 90 GLU A CA 1
ATOM 784 C C . GLU A 1 90 ? 26.651 6.863 -59.547 1.00 42.91 90 GLU A C 1
ATOM 786 O O . GLU A 1 90 ? 26.830 5.945 -60.347 1.00 42.91 90 GLU A O 1
ATOM 791 N N . TRP A 1 91 ? 25.429 7.303 -59.254 1.00 37.69 91 TRP A N 1
ATOM 792 C CA . TRP A 1 91 ? 24.262 6.902 -60.023 1.00 37.69 91 TRP A CA 1
ATOM 793 C C . TRP A 1 91 ? 24.299 7.673 -61.336 1.00 37.69 91 TRP A C 1
ATOM 795 O O . TRP A 1 91 ? 23.552 8.631 -61.529 1.00 37.69 91 TRP A O 1
ATOM 805 N N . HIS A 1 92 ? 25.165 7.248 -62.250 1.00 51.25 92 HIS A N 1
ATOM 806 C CA . HIS A 1 92 ? 24.895 7.446 -63.660 1.00 51.25 92 HIS A CA 1
ATOM 807 C C . HIS A 1 92 ? 23.658 6.606 -63.972 1.00 51.25 92 HIS A C 1
ATOM 809 O O . HIS A 1 92 ? 23.706 5.377 -64.006 1.00 51.25 92 HIS A O 1
ATOM 815 N N . TYR A 1 93 ? 22.507 7.267 -64.095 1.00 40.47 93 TYR A N 1
ATOM 816 C CA . TYR A 1 93 ? 21.310 6.631 -64.623 1.00 40.47 93 TYR A CA 1
ATOM 817 C C . TYR A 1 93 ? 21.542 6.360 -66.108 1.00 40.47 93 TYR A C 1
ATOM 819 O O . TYR A 1 93 ? 21.139 7.154 -66.957 1.00 40.47 93 TYR A O 1
ATOM 827 N N . ASP A 1 94 ? 22.175 5.230 -66.419 1.00 43.59 94 ASP A N 1
ATOM 828 C CA . ASP A 1 94 ? 22.108 4.685 -67.763 1.00 43.59 94 ASP A CA 1
ATOM 829 C C . ASP A 1 94 ? 20.680 4.214 -68.010 1.00 43.59 94 ASP A C 1
ATOM 831 O O . ASP A 1 94 ? 20.170 3.210 -67.505 1.00 43.59 94 ASP A O 1
ATOM 835 N N . LYS A 1 95 ? 20.003 5.065 -68.769 1.00 51.31 95 LYS A N 1
ATOM 836 C CA . LYS A 1 95 ? 18.671 4.905 -69.311 1.00 51.31 95 LYS A CA 1
ATOM 837 C C . LYS A 1 95 ? 18.701 3.798 -70.357 1.00 51.31 95 LYS A C 1
ATOM 839 O O . LYS A 1 95 ? 18.655 4.083 -71.546 1.00 51.31 95 LYS A O 1
ATOM 844 N N . GLN A 1 96 ? 18.770 2.548 -69.919 1.00 51.62 96 GLN A N 1
ATOM 845 C CA . GLN A 1 96 ? 18.428 1.384 -70.729 1.00 51.62 96 GLN A CA 1
ATOM 846 C C . GLN A 1 96 ? 18.278 0.167 -69.822 1.00 51.62 96 GLN A C 1
ATOM 848 O O . GLN A 1 96 ? 19.245 -0.495 -69.486 1.00 51.62 96 GLN A O 1
ATOM 853 N N . ASN A 1 97 ? 17.040 -0.110 -69.419 1.00 40.00 97 ASN A N 1
ATOM 854 C CA . ASN A 1 97 ? 16.586 -1.458 -69.107 1.00 40.00 97 ASN A CA 1
ATOM 855 C C . ASN A 1 97 ? 15.082 -1.495 -69.381 1.00 40.00 97 ASN A C 1
ATOM 857 O O . ASN A 1 97 ? 14.260 -1.260 -68.496 1.00 40.00 97 ASN A O 1
ATOM 861 N N . SER A 1 98 ? 14.725 -1.772 -70.638 1.00 52.34 98 SER A N 1
ATOM 862 C CA . SER A 1 98 ? 13.448 -2.403 -70.958 1.00 52.34 98 SER A CA 1
ATOM 863 C C . SER A 1 98 ? 13.498 -3.812 -70.366 1.00 52.34 98 SER A C 1
ATOM 865 O O . SER A 1 98 ? 13.871 -4.776 -71.039 1.00 52.34 98 SER A O 1
ATOM 867 N N . PHE A 1 99 ? 13.231 -3.925 -69.068 1.00 38.72 99 PHE A N 1
ATOM 868 C CA . PHE A 1 99 ? 13.044 -5.225 -68.453 1.00 38.72 99 PHE A CA 1
ATOM 869 C C . PHE A 1 99 ? 11.725 -5.748 -69.010 1.00 38.72 99 PHE A C 1
ATOM 871 O O . PHE A 1 99 ? 10.664 -5.191 -68.738 1.00 38.72 99 PHE A O 1
ATOM 878 N N . LYS A 1 100 ? 11.830 -6.715 -69.919 1.00 39.56 100 LYS A N 1
ATOM 879 C CA . LYS A 1 100 ? 10.684 -7.391 -70.506 1.00 39.56 100 LYS A CA 1
ATOM 880 C C . LYS A 1 100 ? 9.880 -8.006 -69.363 1.00 39.56 100 LYS A C 1
ATOM 882 O O . LYS A 1 100 ? 10.452 -8.656 -68.487 1.00 39.56 100 LYS A O 1
ATOM 887 N N . ASP A 1 101 ? 8.576 -7.762 -69.372 1.00 40.50 101 ASP A N 1
ATOM 888 C CA . ASP A 1 101 ? 7.610 -8.501 -68.570 1.00 40.50 101 ASP A CA 1
ATOM 889 C C . ASP A 1 101 ? 7.578 -9.949 -69.074 1.00 40.50 101 ASP A C 1
ATOM 891 O O . ASP A 1 101 ? 6.711 -10.338 -69.856 1.00 40.50 101 ASP A O 1
ATOM 895 N N . ASP A 1 102 ? 8.542 -10.758 -68.641 1.00 33.66 102 ASP A N 1
ATOM 896 C CA . ASP A 1 102 ? 8.485 -12.200 -68.836 1.00 33.66 102 ASP A CA 1
ATOM 897 C C . ASP A 1 102 ? 7.538 -12.781 -67.782 1.00 33.66 102 ASP A C 1
ATOM 899 O O . ASP A 1 102 ? 7.899 -13.201 -66.681 1.00 33.66 102 ASP A O 1
ATOM 903 N N . SER A 1 103 ? 6.265 -12.746 -68.165 1.00 57.12 103 SER A N 1
ATOM 904 C CA . SER A 1 103 ? 5.186 -13.588 -67.672 1.00 57.12 103 SER A CA 1
ATOM 905 C C . SER A 1 103 ? 5.600 -15.064 -67.750 1.00 57.12 103 SER A C 1
ATOM 907 O O . SER A 1 103 ? 5.320 -15.756 -68.729 1.00 57.12 103 SER A O 1
ATOM 909 N N . ALA A 1 104 ? 6.235 -15.568 -66.696 1.00 33.56 104 ALA A N 1
ATOM 910 C CA . ALA A 1 104 ? 6.426 -16.995 -66.477 1.00 33.56 104 ALA A CA 1
ATOM 911 C C . ALA A 1 104 ? 6.039 -17.342 -65.036 1.00 33.56 104 ALA A C 1
ATOM 913 O O . ALA A 1 104 ? 6.814 -17.249 -64.087 1.00 33.56 104 ALA A O 1
ATOM 914 N N . PHE A 1 105 ? 4.771 -17.709 -64.898 1.00 42.81 105 PHE A N 1
ATOM 915 C CA . PHE A 1 105 ? 4.161 -18.310 -63.726 1.00 42.81 105 PHE A CA 1
ATOM 916 C C . PHE A 1 105 ? 4.928 -19.573 -63.302 1.00 42.81 105 PHE A C 1
ATOM 918 O O . PHE A 1 105 ? 4.906 -20.566 -64.025 1.00 42.81 105 PHE A O 1
ATOM 925 N N . THR A 1 106 ? 5.540 -19.578 -62.114 1.00 34.12 106 THR A N 1
ATOM 926 C CA . THR A 1 106 ? 5.856 -20.821 -61.396 1.00 34.12 106 THR A CA 1
ATOM 927 C C . THR A 1 106 ? 5.517 -20.698 -59.904 1.00 34.12 106 THR A C 1
ATOM 929 O O . THR A 1 106 ? 6.123 -19.966 -59.126 1.00 34.12 106 THR A O 1
ATOM 932 N N . THR A 1 107 ? 4.472 -21.444 -59.536 1.00 37.62 107 THR A N 1
ATOM 933 C CA . THR A 1 107 ? 4.366 -22.258 -58.314 1.00 37.62 107 THR A CA 1
ATOM 934 C C . THR A 1 107 ? 4.391 -21.565 -56.940 1.00 37.62 107 THR A C 1
ATOM 936 O O . THR A 1 107 ? 5.414 -21.464 -56.273 1.00 37.62 107 THR A O 1
ATOM 939 N N . ASN A 1 108 ? 3.183 -21.219 -56.484 1.00 43.59 108 ASN A N 1
ATOM 940 C CA . ASN A 1 108 ? 2.483 -21.778 -55.307 1.00 43.59 108 ASN A CA 1
ATOM 941 C C . ASN A 1 108 ? 3.087 -21.708 -53.883 1.00 43.59 108 ASN A C 1
ATOM 943 O O . ASN A 1 108 ? 2.288 -21.645 -52.957 1.00 43.59 108 ASN A O 1
ATOM 947 N N . GLU A 1 109 ? 4.392 -21.633 -53.624 1.00 44.84 109 GLU A N 1
ATOM 948 C CA . GLU A 1 109 ? 4.877 -21.702 -52.232 1.00 44.84 109 GLU A CA 1
ATOM 949 C C . GLU A 1 109 ? 5.665 -20.467 -51.765 1.00 44.84 109 GLU A C 1
ATOM 951 O O . GLU A 1 109 ? 6.778 -20.185 -52.198 1.00 44.84 109 GLU A O 1
ATOM 956 N N . LYS A 1 110 ? 5.102 -19.798 -50.747 1.00 51.78 110 LYS A N 1
ATOM 957 C CA . LYS A 1 110 ? 5.828 -19.073 -49.682 1.00 51.78 110 LYS A CA 1
ATOM 958 C C . LYS A 1 110 ? 6.425 -17.701 -50.019 1.00 51.78 110 LYS A C 1
ATOM 960 O O . LYS A 1 110 ? 7.554 -17.394 -49.651 1.00 51.78 110 LYS A O 1
ATOM 965 N N . LYS A 1 111 ? 5.600 -16.779 -50.523 1.00 50.59 111 LYS A N 1
ATOM 966 C CA . LYS A 1 111 ? 5.837 -15.331 -50.336 1.00 50.59 111 LYS A CA 1
ATOM 967 C C . LYS A 1 111 ? 4.801 -14.714 -49.400 1.00 50.59 111 LYS A C 1
ATOM 969 O O . LYS A 1 111 ? 4.096 -13.782 -49.762 1.00 50.59 111 LYS A O 1
ATOM 974 N N . ARG A 1 112 ? 4.749 -15.199 -48.153 1.00 51.66 112 ARG A N 1
ATOM 975 C CA . ARG A 1 112 ? 4.207 -14.404 -47.038 1.00 51.66 112 ARG A CA 1
ATOM 976 C C . ARG A 1 112 ? 5.223 -13.317 -46.686 1.00 51.66 112 ARG A C 1
ATOM 978 O O . ARG A 1 112 ? 5.876 -13.374 -45.651 1.00 51.66 112 ARG A O 1
ATOM 985 N N . LEU A 1 113 ? 5.399 -12.357 -47.593 1.00 56.00 113 LEU A N 1
ATOM 986 C CA . LEU A 1 113 ? 6.103 -11.127 -47.269 1.00 56.00 113 LEU A CA 1
ATOM 987 C C . LEU A 1 113 ? 5.191 -10.359 -46.306 1.00 56.00 113 LEU A C 1
ATOM 989 O O . LEU A 1 113 ? 4.051 -10.036 -46.642 1.00 56.00 113 LEU A O 1
ATOM 993 N N . TYR A 1 114 ? 5.677 -10.183 -45.083 1.00 51.22 114 TYR A N 1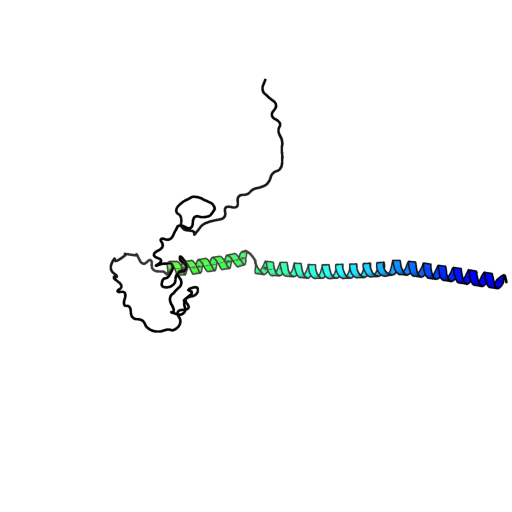
ATOM 994 C CA . TYR A 1 114 ? 4.964 -9.649 -43.923 1.00 51.22 114 TYR A CA 1
ATOM 995 C C . TYR A 1 114 ? 4.081 -8.453 -44.311 1.00 51.22 114 TYR A C 1
ATOM 997 O O . TYR A 1 114 ? 4.564 -7.458 -44.848 1.00 51.22 114 TYR A O 1
ATOM 1005 N N . GLY A 1 115 ? 2.777 -8.577 -44.065 1.00 61.78 115 GLY A N 1
ATOM 1006 C CA . GLY A 1 115 ? 1.795 -7.511 -44.257 1.00 61.78 115 GLY A CA 1
ATOM 1007 C C . GLY A 1 115 ? 0.894 -7.655 -45.482 1.00 61.78 115 GLY A C 1
ATOM 1008 O O . GLY A 1 115 ? -0.249 -7.221 -45.403 1.00 61.78 115 GLY A O 1
ATOM 1009 N N . ILE A 1 116 ? 1.317 -8.286 -46.583 1.00 70.62 116 ILE A N 1
ATOM 1010 C CA . ILE A 1 116 ? 0.472 -8.356 -47.791 1.00 70.62 116 ILE A CA 1
ATOM 1011 C C . ILE A 1 116 ? -0.640 -9.396 -47.596 1.00 70.62 116 ILE A C 1
ATOM 1013 O O . ILE A 1 116 ? -0.382 -10.589 -47.445 1.00 70.62 116 ILE A O 1
ATOM 1017 N N . THR A 1 117 ? -1.892 -8.939 -47.602 1.00 75.88 117 THR A N 1
ATOM 1018 C CA . THR A 1 117 ? -3.068 -9.821 -47.597 1.00 75.88 117 THR A CA 1
ATOM 1019 C C . THR A 1 117 ? -3.375 -10.270 -49.026 1.00 75.88 117 THR A C 1
ATOM 1021 O O . THR A 1 117 ? -3.279 -9.469 -49.953 1.00 75.88 117 THR A O 1
ATOM 1024 N N . HIS A 1 118 ? -3.716 -11.546 -49.215 1.00 76.94 118 HIS A N 1
ATOM 1025 C CA . HIS A 1 118 ? -4.060 -12.129 -50.517 1.00 76.94 118 HIS A CA 1
ATOM 1026 C C . HIS A 1 118 ? -5.488 -12.697 -50.490 1.00 76.94 118 HIS A C 1
ATOM 1028 O O . HIS A 1 118 ? -5.961 -13.081 -49.420 1.00 76.94 118 HIS A O 1
ATOM 1034 N N . ASN A 1 119 ? -6.177 -12.745 -51.637 1.00 78.69 119 ASN A N 1
ATOM 1035 C CA . ASN A 1 119 ? -7.452 -13.470 -51.775 1.00 78.69 119 ASN A CA 1
ATOM 1036 C C . ASN A 1 119 ? -7.226 -14.978 -52.025 1.00 78.69 119 ASN A C 1
ATOM 1038 O O . ASN A 1 119 ? -6.089 -15.432 -52.142 1.00 78.69 119 ASN A O 1
ATOM 1042 N N . GLU A 1 120 ? -8.306 -15.759 -52.142 1.00 75.94 120 GLU A N 1
ATOM 1043 C CA . GLU A 1 120 ? -8.254 -17.212 -52.405 1.00 75.94 120 GLU A CA 1
ATOM 1044 C C . GLU A 1 120 ? -7.542 -17.579 -53.721 1.00 75.94 120 GLU A C 1
ATOM 1046 O O . GLU A 1 120 ? -7.036 -18.689 -53.862 1.00 75.94 120 GLU A O 1
ATOM 1051 N N . ARG A 1 121 ? -7.448 -16.639 -54.673 1.00 80.88 121 ARG A N 1
ATOM 1052 C CA . ARG A 1 121 ? -6.697 -16.801 -55.932 1.00 80.88 121 ARG A CA 1
ATOM 1053 C C . ARG A 1 121 ? -5.229 -16.375 -55.821 1.00 80.88 121 ARG A C 1
ATOM 1055 O O . ARG A 1 121 ? -4.499 -16.454 -56.803 1.00 80.88 121 ARG A O 1
ATOM 1062 N N . GLY A 1 122 ? -4.782 -15.926 -54.648 1.00 79.31 122 GLY A N 1
ATOM 1063 C CA . GLY A 1 122 ? -3.413 -15.466 -54.414 1.00 79.31 122 GLY A CA 1
ATOM 1064 C C . GLY A 1 122 ? -3.132 -14.040 -54.895 1.00 79.31 122 GLY A C 1
ATOM 1065 O O . GLY A 1 122 ? -1.978 -13.612 -54.892 1.00 79.31 122 GLY A O 1
ATOM 1066 N N . GLU A 1 123 ? -4.145 -13.265 -55.275 1.00 83.06 123 GLU A N 1
ATOM 1067 C CA . GLU A 1 123 ? -3.964 -11.880 -55.710 1.00 83.06 123 GLU A CA 1
ATOM 1068 C C . GLU A 1 123 ? -3.741 -10.959 -54.501 1.00 83.06 123 GLU A C 1
ATOM 1070 O O . GLU A 1 123 ? -4.472 -11.072 -53.514 1.00 83.06 123 GLU A O 1
ATOM 1075 N N . PRO A 1 124 ? -2.762 -10.037 -54.544 1.00 85.12 124 PRO A N 1
ATOM 1076 C CA . PRO A 1 124 ? -2.480 -9.144 -53.425 1.00 85.12 124 PRO A CA 1
ATOM 1077 C C . PRO A 1 124 ? -3.569 -8.076 -53.274 1.00 85.12 124 PRO A C 1
ATOM 1079 O O . PRO A 1 124 ? -4.075 -7.550 -54.267 1.00 85.12 124 PRO A O 1
ATOM 1082 N N . LYS A 1 125 ? -3.887 -7.715 -52.028 1.00 86.12 125 LYS A N 1
ATOM 1083 C CA . LYS A 1 125 ? -4.752 -6.583 -51.687 1.00 86.12 125 LYS A CA 1
ATOM 1084 C C . LYS A 1 125 ? -3.958 -5.282 -51.736 1.00 86.12 125 LYS A C 1
ATOM 1086 O O . LYS A 1 125 ? -2.930 -5.121 -51.075 1.00 86.12 125 LYS A O 1
ATOM 1091 N N . CYS A 1 126 ? -4.471 -4.312 -52.472 1.00 86.69 126 CYS A N 1
ATOM 1092 C CA . CYS A 1 126 ? -3.944 -2.964 -52.488 1.00 86.69 126 CYS A CA 1
ATOM 1093 C C . CYS A 1 126 ? -4.306 -2.243 -51.184 1.00 86.69 126 CYS A C 1
ATOM 1095 O O . CYS A 1 126 ? -5.477 -2.034 -50.896 1.00 86.69 126 CYS A O 1
ATOM 1097 N N . PHE A 1 127 ? -3.322 -1.780 -50.412 1.00 85.06 127 PHE A N 1
ATOM 1098 C CA . PHE A 1 127 ? -3.591 -0.987 -49.200 1.00 85.06 127 PHE A CA 1
ATOM 1099 C C . PHE A 1 127 ? -4.191 0.394 -49.477 1.00 85.06 127 PHE A C 1
ATOM 1101 O O . PHE A 1 127 ? -4.738 1.008 -48.570 1.00 85.06 127 PHE A O 1
ATOM 1108 N N . HIS A 1 128 ? -4.062 0.900 -50.707 1.00 82.38 128 HIS A N 1
ATOM 1109 C CA . HIS A 1 128 ? -4.558 2.228 -51.057 1.00 82.38 128 HIS A CA 1
ATOM 1110 C C . HIS A 1 128 ? -6.052 2.218 -51.401 1.00 82.38 128 HIS A C 1
ATOM 1112 O O . HIS A 1 128 ? -6.793 3.055 -50.904 1.00 82.38 128 HIS A O 1
ATOM 1118 N N . CYS A 1 129 ? -6.507 1.259 -52.213 1.00 86.19 129 CYS A N 1
ATOM 1119 C CA . CYS A 1 129 ? -7.898 1.184 -52.675 1.00 86.19 129 CYS A CA 1
ATOM 1120 C C . CYS A 1 129 ? -8.663 -0.035 -52.147 1.00 86.19 129 CYS A C 1
ATOM 1122 O O . CYS A 1 129 ? -9.822 -0.230 -52.490 1.00 86.19 129 CYS A O 1
ATOM 1124 N N . SER A 1 130 ? -8.016 -0.879 -51.340 1.00 84.06 130 SER A N 1
ATOM 1125 C CA . SER A 1 130 ? -8.559 -2.134 -50.806 1.00 84.06 130 SER A CA 1
ATOM 1126 C C . SER A 1 130 ? -8.978 -3.190 -51.842 1.00 84.06 130 SER A C 1
ATOM 1128 O O . SER A 1 130 ? -9.434 -4.257 -51.433 1.00 84.06 130 SER A O 1
ATOM 1130 N N . ASN A 1 131 ? -8.771 -2.954 -53.143 1.00 84.44 131 ASN A N 1
ATOM 1131 C CA . ASN A 1 131 ? -9.052 -3.921 -54.209 1.00 84.44 131 ASN A CA 1
ATOM 1132 C C . ASN A 1 131 ? -7.918 -4.944 -54.368 1.00 84.44 131 ASN A C 1
ATOM 1134 O O . ASN A 1 131 ? -6.755 -4.645 -54.090 1.00 84.44 131 ASN A O 1
ATOM 1138 N N . PHE A 1 132 ? -8.256 -6.144 -54.839 1.00 87.69 132 PHE A N 1
ATOM 1139 C CA . PHE A 1 132 ? -7.293 -7.207 -55.140 1.00 87.69 132 PHE A CA 1
ATOM 1140 C C . PHE A 1 132 ? -6.748 -7.093 -56.575 1.00 87.69 132 PHE A C 1
ATOM 1142 O O . PHE A 1 132 ? -7.322 -6.398 -57.414 1.00 87.69 132 PHE A O 1
ATOM 1149 N N . GLY A 1 133 ? -5.608 -7.733 -56.841 1.00 87.06 133 GLY A N 1
ATOM 1150 C CA . GLY A 1 133 ? -4.980 -7.805 -58.170 1.00 87.06 133 GLY A CA 1
ATOM 1151 C C . GLY A 1 133 ? -3.765 -6.890 -58.355 1.00 87.06 133 GLY A C 1
ATOM 1152 O O . GLY A 1 133 ? -3.009 -7.062 -59.305 1.00 87.06 133 GLY A O 1
ATOM 1153 N N . HIS A 1 134 ? -3.518 -5.947 -57.440 1.00 86.38 134 HIS A N 1
ATOM 1154 C CA . HIS A 1 134 ? -2.349 -5.061 -57.481 1.00 86.38 134 HIS A CA 1
ATOM 1155 C C . HIS A 1 134 ? -1.917 -4.613 -56.077 1.00 86.38 134 HIS A C 1
ATOM 1157 O O . HIS A 1 134 ? -2.690 -4.640 -55.124 1.00 86.38 134 HIS A O 1
ATOM 1163 N N . ILE A 1 135 ? -0.670 -4.154 -55.943 1.00 83.25 135 ILE A N 1
ATOM 1164 C CA . ILE A 1 135 ? -0.159 -3.525 -54.714 1.00 83.25 135 ILE A CA 1
ATOM 1165 C C . ILE A 1 135 ? -0.307 -2.000 -54.775 1.00 83.25 135 ILE A C 1
ATOM 1167 O O . ILE A 1 135 ? -0.361 -1.421 -55.858 1.00 83.25 135 ILE A O 1
ATOM 1171 N N . ALA A 1 136 ? -0.267 -1.326 -53.621 1.00 83.19 136 ALA A N 1
ATOM 1172 C CA . ALA A 1 136 ? -0.439 0.132 -53.510 1.00 83.19 136 ALA A CA 1
ATOM 1173 C C . ALA A 1 136 ? 0.491 0.968 -54.413 1.00 83.19 136 ALA A C 1
ATOM 1175 O O . ALA A 1 136 ? 0.148 2.086 -54.787 1.00 83.19 136 ALA A O 1
ATOM 1176 N N . ARG A 1 137 ? 1.658 0.432 -54.796 1.00 82.50 137 ARG A N 1
ATOM 1177 C CA . ARG A 1 137 ? 2.588 1.092 -55.725 1.00 82.50 137 ARG A CA 1
ATOM 1178 C C . ARG A 1 137 ? 2.047 1.203 -57.157 1.00 82.50 137 ARG A C 1
ATOM 1180 O O . ARG A 1 137 ? 2.388 2.170 -57.826 1.00 82.50 137 ARG A O 1
ATOM 1187 N N . ASN A 1 138 ? 1.216 0.254 -57.582 1.00 79.31 138 ASN A N 1
ATOM 1188 C CA . ASN A 1 138 ? 0.689 0.131 -58.945 1.00 79.31 138 ASN A CA 1
ATOM 1189 C C . ASN A 1 138 ? -0.808 0.479 -59.010 1.00 79.31 138 ASN A C 1
ATOM 1191 O O . ASN A 1 138 ? -1.501 0.075 -59.938 1.00 79.31 138 ASN A O 1
ATOM 1195 N N . CYS A 1 139 ? -1.334 1.167 -57.994 1.00 84.38 139 CYS A N 1
ATOM 1196 C CA . CYS A 1 139 ? -2.734 1.561 -57.971 1.00 84.38 139 CYS A CA 1
ATOM 1197 C C . CYS A 1 139 ? -2.988 2.658 -59.008 1.00 84.38 139 CYS A C 1
ATOM 1199 O O . CYS A 1 139 ? -2.293 3.672 -59.015 1.00 84.38 139 CYS A O 1
ATOM 1201 N N . SER A 1 140 ? -3.999 2.465 -59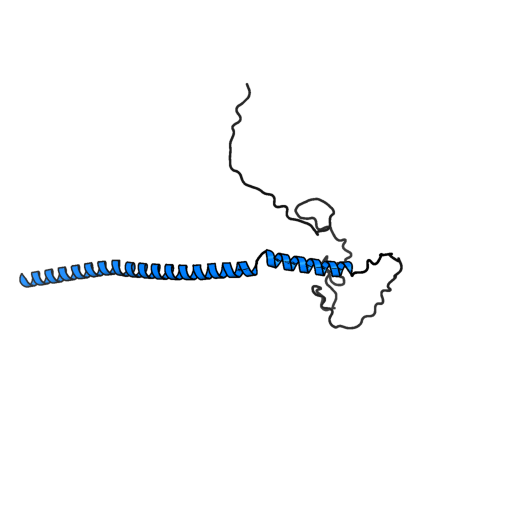.855 1.00 83.69 140 SER A N 1
ATOM 1202 C CA . SER A 1 140 ? -4.439 3.463 -60.840 1.00 83.69 140 SER A CA 1
ATOM 1203 C C . SER A 1 140 ? -5.087 4.690 -60.197 1.00 83.69 140 SER A C 1
ATOM 1205 O O . SER A 1 140 ? -5.266 5.706 -60.864 1.00 83.69 140 SER A O 1
ATOM 1207 N N . ILE A 1 141 ? -5.439 4.609 -58.908 1.00 76.81 141 ILE A N 1
ATOM 1208 C CA . ILE A 1 141 ? -5.902 5.762 -58.143 1.00 76.81 141 ILE A CA 1
ATOM 1209 C C . ILE A 1 141 ? -4.671 6.620 -57.823 1.00 76.81 141 ILE A C 1
ATOM 1211 O O . ILE A 1 141 ? -3.729 6.117 -57.197 1.00 76.81 141 ILE A O 1
ATOM 1215 N N . PRO A 1 142 ? -4.635 7.893 -58.260 1.00 72.69 142 PRO A N 1
ATOM 1216 C CA . PRO A 1 142 ? -3.544 8.784 -57.908 1.00 72.69 142 PRO A CA 1
ATOM 1217 C C . PRO A 1 142 ? -3.489 8.888 -56.388 1.00 72.69 142 PRO A C 1
ATOM 1219 O O . PRO A 1 142 ? -4.525 9.025 -55.743 1.00 72.69 142 PRO A O 1
ATOM 1222 N N . LYS A 1 143 ? -2.280 8.829 -55.817 1.00 62.44 143 LYS A N 1
ATOM 1223 C CA . LYS A 1 143 ? -2.070 9.010 -54.378 1.00 62.44 143 LYS A CA 1
ATOM 1224 C C . LYS A 1 143 ? -2.638 10.372 -53.986 1.00 62.44 143 LYS A C 1
ATOM 1226 O O . LYS A 1 143 ? -1.962 11.385 -54.159 1.00 62.44 143 LYS A O 1
ATOM 1231 N N . SER A 1 144 ? -3.873 10.403 -53.493 1.00 55.53 144 SER A N 1
ATOM 1232 C CA . SER A 1 144 ? -4.438 11.605 -52.903 1.00 55.53 144 SER A CA 1
ATOM 1233 C C . SER A 1 144 ? -3.546 11.940 -51.722 1.00 55.53 144 SER A C 1
ATOM 1235 O O . SER A 1 144 ? -3.333 11.096 -50.848 1.00 55.53 144 SER A O 1
ATOM 1237 N N . VAL A 1 145 ? -2.969 13.137 -51.734 1.00 47.41 145 VAL A N 1
ATOM 1238 C CA . VAL A 1 145 ? -2.314 13.710 -50.563 1.00 47.41 145 VAL A CA 1
ATOM 1239 C C . VAL A 1 145 ? -3.326 13.590 -49.431 1.00 47.41 145 VAL A C 1
ATOM 1241 O O . VAL A 1 145 ? -4.372 14.229 -49.486 1.00 47.41 145 VAL A O 1
ATOM 1244 N N . SER A 1 146 ? -3.081 12.707 -48.464 1.00 44.06 146 SER A N 1
ATOM 1245 C CA . SER A 1 146 ? -3.895 12.649 -47.257 1.00 44.06 146 SER A CA 1
ATOM 1246 C C . SER A 1 146 ? -3.743 14.007 -46.583 1.00 44.06 146 SER A C 1
ATOM 1248 O O . SER A 1 146 ? -2.696 14.295 -46.006 1.00 44.06 146 SER A O 1
ATOM 1250 N N . THR A 1 147 ? -4.734 14.879 -46.741 1.00 40.47 147 THR A N 1
ATOM 1251 C CA . THR A 1 147 ? -4.795 16.159 -46.042 1.00 40.47 147 THR A CA 1
ATOM 1252 C C . THR A 1 147 ? -4.830 15.859 -44.551 1.00 40.47 147 THR A C 1
ATOM 1254 O O . THR A 1 147 ? -5.718 15.142 -44.083 1.00 40.47 147 THR A O 1
ATOM 1257 N N . CYS A 1 148 ? -3.837 16.361 -43.817 1.00 36.38 148 CYS A N 1
ATOM 1258 C CA . CYS A 1 148 ? -3.867 16.395 -42.362 1.00 36.38 148 CYS A CA 1
ATOM 1259 C C . CYS A 1 148 ? -5.181 17.066 -41.938 1.00 36.38 148 CYS A C 1
ATOM 1261 O O . CYS A 1 148 ? -5.553 18.089 -42.510 1.00 36.38 148 CYS A O 1
ATOM 1263 N N . ARG A 1 149 ? -5.898 16.511 -40.955 1.00 46.19 149 ARG A N 1
ATOM 1264 C CA . ARG A 1 149 ? -7.146 17.110 -40.440 1.00 46.19 149 ARG A CA 1
ATOM 1265 C C . ARG A 1 149 ? -6.896 18.421 -39.670 1.00 46.19 149 ARG A C 1
ATOM 1267 O O . ARG A 1 149 ? -7.828 19.014 -39.146 1.00 46.19 149 ARG A O 1
ATOM 1274 N N . GLU A 1 150 ? -5.656 18.895 -39.652 1.00 46.00 150 GLU A N 1
ATOM 1275 C CA . GLU A 1 150 ? -5.235 20.129 -39.012 1.00 46.00 150 GLU A CA 1
ATOM 1276 C C . GLU A 1 150 ? -4.107 20.736 -39.859 1.00 46.00 150 GLU A C 1
ATOM 1278 O O . GLU A 1 150 ? -2.957 20.303 -39.798 1.00 46.00 150 GLU A O 1
ATOM 1283 N N . GLY A 1 151 ? -4.462 21.666 -40.749 1.00 39.31 151 GLY A N 1
ATOM 1284 C CA . GLY A 1 151 ? -3.514 22.394 -41.598 1.00 39.31 151 GLY A CA 1
ATOM 1285 C C . GLY A 1 151 ? -3.774 22.221 -43.094 1.00 39.31 151 GLY A C 1
ATOM 1286 O O . GLY A 1 151 ? -3.405 21.219 -43.706 1.00 39.31 151 GLY A O 1
ATOM 1287 N N . ASN A 1 152 ? -4.382 23.242 -43.694 1.00 45.84 152 ASN A N 1
ATOM 1288 C CA . ASN A 1 152 ? -4.701 23.327 -45.118 1.00 45.84 152 ASN A CA 1
ATOM 1289 C C . ASN A 1 152 ? -3.472 23.709 -45.960 1.00 45.84 152 ASN A C 1
ATOM 1291 O O . ASN A 1 152 ? -3.513 24.702 -46.681 1.00 45.84 152 ASN A O 1
ATOM 1295 N N . GLU A 1 153 ? -2.378 22.952 -45.890 1.00 43.34 153 GLU A N 1
ATOM 1296 C CA . GLU A 1 153 ? -1.202 23.236 -46.719 1.00 43.34 153 GLU A CA 1
ATOM 1297 C C . GLU A 1 153 ? -0.825 22.031 -47.579 1.00 43.34 153 GLU A C 1
ATOM 1299 O O . GLU A 1 153 ? -0.299 21.006 -47.141 1.00 43.34 153 GLU A O 1
ATOM 1304 N N . THR A 1 154 ? -1.158 22.165 -48.860 1.00 47.19 154 THR A N 1
ATOM 1305 C CA . THR A 1 154 ? -0.805 21.243 -49.930 1.00 47.19 154 THR A CA 1
ATOM 1306 C C . THR A 1 154 ? 0.708 21.153 -50.079 1.00 47.19 154 THR A C 1
ATOM 1308 O O . THR A 1 154 ? 1.347 22.052 -50.616 1.00 47.19 154 THR A O 1
ATOM 1311 N N . GLY A 1 155 ? 1.249 19.994 -49.713 1.00 44.81 155 GLY A N 1
ATOM 1312 C CA . GLY A 1 155 ? 2.435 19.458 -50.364 1.00 44.81 155 GLY A CA 1
ATOM 1313 C C . GLY A 1 155 ? 3.685 19.364 -49.509 1.00 44.81 155 GLY A C 1
ATOM 1314 O O . GLY A 1 155 ? 4.683 19.949 -49.877 1.00 44.81 155 GLY A O 1
ATOM 1315 N N . HIS A 1 156 ? 3.705 18.492 -48.498 1.00 37.53 156 HIS A N 1
ATOM 1316 C CA . HIS A 1 156 ? 4.931 17.788 -48.104 1.00 37.53 156 HIS A CA 1
ATOM 1317 C C . HIS A 1 156 ? 4.610 16.370 -47.605 1.00 37.53 156 HIS A C 1
ATOM 1319 O O . HIS A 1 156 ? 3.565 16.106 -47.016 1.00 37.53 156 HIS A O 1
ATOM 1325 N N . LYS A 1 157 ? 5.502 15.420 -47.918 1.00 41.91 157 LYS A N 1
ATOM 1326 C CA . LYS A 1 157 ? 5.394 13.999 -47.555 1.00 41.91 157 LYS A CA 1
ATOM 1327 C C . LYS A 1 157 ? 5.397 13.851 -46.031 1.00 41.91 157 LYS A C 1
ATOM 1329 O O . LYS A 1 157 ? 6.280 14.387 -45.367 1.00 41.91 157 LYS A O 1
ATOM 1334 N N . ILE A 1 158 ? 4.439 13.077 -45.527 1.00 46.59 158 ILE A N 1
ATOM 1335 C CA . ILE A 1 158 ? 4.240 12.663 -44.131 1.00 46.59 158 ILE A CA 1
ATOM 1336 C C . ILE A 1 158 ? 5.501 11.948 -43.618 1.00 46.59 158 ILE A C 1
ATOM 1338 O O . ILE A 1 158 ? 5.589 10.726 -43.6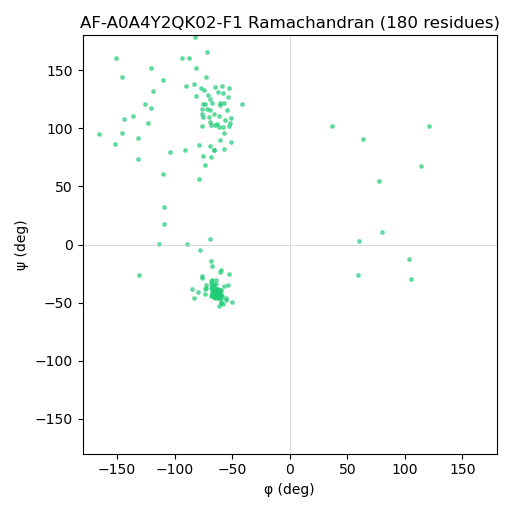78 1.00 46.59 158 ILE A O 1
ATOM 1342 N N . ILE A 1 159 ? 6.519 12.688 -43.191 1.00 42.97 159 ILE A N 1
ATOM 1343 C CA . ILE A 1 159 ? 7.649 12.121 -42.439 1.00 42.97 159 ILE A CA 1
ATOM 1344 C C . ILE A 1 159 ? 7.932 12.941 -41.176 1.00 42.97 159 ILE A C 1
ATOM 1346 O O . ILE A 1 159 ? 8.343 12.352 -40.190 1.00 42.97 159 ILE A O 1
ATOM 1350 N N . ASN A 1 160 ? 7.591 14.235 -41.130 1.00 40.28 160 ASN A N 1
ATOM 1351 C CA . ASN A 1 160 ? 7.772 15.061 -39.932 1.00 40.28 160 ASN A CA 1
ATOM 1352 C C . ASN A 1 160 ? 6.506 15.868 -39.602 1.00 40.28 160 ASN A C 1
ATOM 1354 O O . ASN A 1 160 ? 6.475 17.077 -39.803 1.00 40.28 160 ASN A O 1
ATOM 1358 N N . CYS A 1 161 ? 5.460 15.220 -39.083 1.00 39.28 161 CYS A N 1
ATOM 1359 C CA . CYS A 1 161 ? 4.476 15.937 -38.269 1.00 39.28 161 CYS A CA 1
ATOM 1360 C C . CYS A 1 161 ? 4.945 15.834 -36.816 1.00 39.28 161 CYS A C 1
ATOM 1362 O O . CYS A 1 161 ? 4.540 14.935 -36.086 1.00 39.28 161 CYS A O 1
ATOM 1364 N N . ALA A 1 162 ? 5.882 16.699 -36.431 1.00 37.56 162 ALA A N 1
ATOM 1365 C CA . ALA A 1 162 ? 6.200 16.889 -35.026 1.00 37.56 162 ALA A CA 1
ATOM 1366 C C . ALA A 1 162 ? 5.018 17.634 -34.397 1.00 37.56 162 ALA A C 1
ATOM 1368 O O . ALA A 1 162 ? 4.715 18.755 -34.811 1.00 37.56 162 ALA A O 1
ATOM 1369 N N . ALA A 1 163 ? 4.336 16.999 -33.443 1.00 38.25 163 ALA A N 1
ATOM 1370 C CA . ALA A 1 163 ? 3.403 17.684 -32.563 1.00 38.25 163 ALA A CA 1
ATOM 1371 C C . ALA A 1 163 ? 4.176 18.820 -31.883 1.00 38.25 163 ALA A C 1
ATOM 1373 O O . ALA A 1 163 ? 5.062 18.576 -31.067 1.00 38.25 163 ALA A O 1
ATOM 1374 N N . LYS A 1 164 ? 3.914 20.063 -32.288 1.00 45.28 164 LYS A N 1
ATOM 1375 C CA . LYS A 1 164 ? 4.387 21.213 -31.528 1.00 45.28 164 LYS A CA 1
ATOM 1376 C C . LYS A 1 164 ? 3.481 21.302 -30.312 1.00 45.28 164 LYS A C 1
ATOM 1378 O O . LYS A 1 164 ? 2.300 21.604 -30.454 1.00 45.28 164 LYS A O 1
ATOM 1383 N N . GLU A 1 165 ? 4.037 20.995 -29.149 1.00 33.03 165 GLU A N 1
ATOM 1384 C CA . GLU A 1 165 ? 3.429 21.274 -27.855 1.00 33.03 165 GLU A CA 1
ATOM 1385 C C . GLU A 1 165 ? 3.169 22.781 -27.765 1.00 33.03 165 GLU A C 1
ATOM 1387 O O . GLU A 1 165 ? 4.076 23.593 -27.575 1.00 33.03 165 GLU A O 1
ATOM 1392 N N . THR A 1 166 ? 1.921 23.184 -27.979 1.00 36.34 166 THR A N 1
ATOM 1393 C CA . THR A 1 166 ? 1.472 24.525 -27.631 1.00 36.34 166 THR A CA 1
ATOM 1394 C C . THR A 1 166 ? 1.289 24.556 -26.123 1.00 36.34 166 THR A C 1
ATOM 1396 O O . THR A 1 166 ? 0.303 24.041 -25.597 1.00 36.34 166 THR A O 1
ATOM 1399 N N . ASN A 1 167 ? 2.265 25.150 -25.437 1.00 37.88 167 ASN A N 1
ATOM 1400 C CA . ASN A 1 167 ? 2.135 25.613 -24.063 1.00 37.88 167 ASN A CA 1
ATOM 1401 C C . ASN A 1 167 ? 0.901 26.516 -23.952 1.00 37.88 167 ASN A C 1
ATOM 1403 O O . ASN A 1 167 ? 0.946 27.688 -24.320 1.00 37.88 167 ASN A O 1
ATOM 1407 N N . HIS A 1 168 ? -0.191 25.975 -23.427 1.00 34.78 168 HIS A N 1
ATOM 1408 C CA . HIS A 1 168 ? -1.271 26.767 -22.860 1.00 34.78 168 HIS A CA 1
ATOM 1409 C C . HIS A 1 168 ? -1.152 26.674 -21.342 1.00 34.78 168 HIS A C 1
ATOM 1411 O O . HIS A 1 168 ? -1.834 25.889 -20.690 1.00 34.78 168 HIS A O 1
ATOM 1417 N N . ALA A 1 169 ? -0.233 27.471 -20.792 1.00 31.02 169 ALA A N 1
ATOM 1418 C CA . ALA A 1 169 ? -0.287 27.859 -19.394 1.00 31.02 169 ALA A CA 1
ATOM 1419 C C . ALA A 1 169 ? -1.542 28.723 -19.212 1.00 31.02 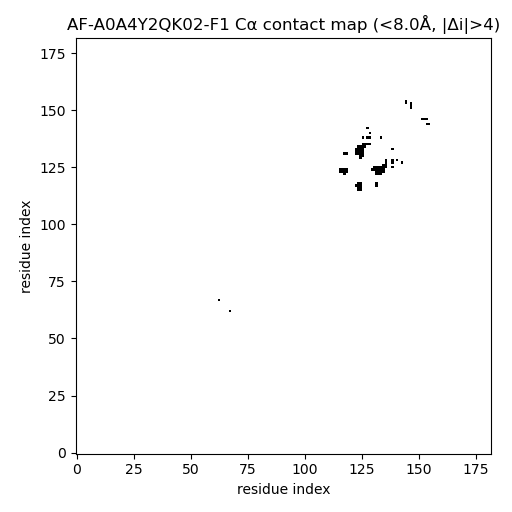169 ALA A C 1
ATOM 1421 O O . ALA A 1 169 ? -1.661 29.806 -19.786 1.00 31.02 169 ALA A O 1
ATOM 1422 N N . SER A 1 170 ? -2.507 28.187 -18.473 1.00 39.03 170 SER A N 1
ATOM 1423 C CA . SER A 1 170 ? -3.642 28.925 -17.946 1.00 39.03 170 SER A CA 1
ATOM 1424 C C . SER A 1 170 ? -3.142 29.868 -16.855 1.00 39.03 170 SER A C 1
ATOM 1426 O O . SER A 1 170 ? -2.779 29.400 -15.777 1.00 39.03 170 SER A O 1
ATOM 1428 N N . GLU A 1 171 ? -3.153 31.173 -17.111 1.00 36.66 171 GLU A N 1
ATOM 1429 C CA . GLU A 1 171 ? -3.217 32.151 -16.030 1.00 36.66 171 GLU A CA 1
ATOM 1430 C C . GLU A 1 171 ? -4.575 32.845 -16.014 1.00 36.66 171 GLU A C 1
ATOM 1432 O O . GLU A 1 171 ? -5.238 33.083 -17.024 1.00 36.66 171 GLU A O 1
ATOM 1437 N N . GLU A 1 172 ? -4.986 33.050 -14.780 1.00 33.69 172 GLU A N 1
ATOM 1438 C CA . GLU A 1 172 ? -6.305 33.299 -14.258 1.00 33.69 172 GLU A CA 1
ATOM 1439 C C . GLU A 1 172 ? -6.593 34.810 -14.238 1.00 33.69 172 GLU A C 1
ATOM 1441 O O . GLU A 1 172 ? -5.758 35.619 -13.853 1.00 33.69 172 GLU A O 1
ATOM 1446 N N . SER A 1 173 ? -7.802 35.172 -14.665 1.00 40.69 173 SER A N 1
ATOM 1447 C CA . SER A 1 173 ? -8.634 36.264 -14.141 1.00 40.69 173 SER A CA 1
ATOM 1448 C C . SER A 1 173 ? -7.959 37.562 -13.666 1.00 40.69 173 SER A C 1
ATOM 1450 O O . SER A 1 173 ? -7.623 37.672 -12.495 1.00 40.69 173 SER A O 1
ATOM 1452 N N . LEU A 1 174 ? -7.993 38.637 -14.468 1.00 34.25 174 LEU A N 1
ATOM 1453 C CA . LEU A 1 174 ? -8.055 40.002 -13.919 1.00 34.25 174 LEU A CA 1
ATOM 1454 C C . LEU A 1 174 ? -8.919 40.928 -14.790 1.00 34.25 174 LEU A C 1
ATOM 1456 O O . LEU A 1 174 ? -8.569 41.337 -15.893 1.00 34.25 174 LEU A O 1
ATOM 1460 N N . SER A 1 175 ? -10.088 41.254 -14.246 1.00 37.88 175 SER A N 1
ATOM 1461 C CA . SER A 1 175 ? -11.044 42.244 -14.730 1.00 37.88 175 SER A CA 1
ATOM 1462 C C . SER A 1 175 ? -10.507 43.672 -14.578 1.00 37.88 175 SER A C 1
ATOM 1464 O O . SER A 1 175 ? -10.235 44.097 -13.454 1.00 37.88 175 SER A O 1
ATOM 1466 N N . VAL A 1 176 ? -10.473 44.456 -15.659 1.00 36.03 176 VAL A N 1
ATOM 1467 C CA . VAL A 1 176 ? -10.324 45.920 -15.593 1.00 36.03 176 VAL A CA 1
ATOM 1468 C C . VAL A 1 176 ? -11.470 46.570 -16.362 1.00 36.03 176 VAL A C 1
ATOM 1470 O O . VAL A 1 176 ? -11.705 46.300 -17.536 1.00 36.03 176 VAL A O 1
ATOM 1473 N N . ARG A 1 177 ? -12.235 47.384 -15.632 1.00 38.03 177 ARG A N 1
ATOM 1474 C CA . ARG A 1 177 ? -13.412 48.124 -16.089 1.00 38.03 177 ARG A CA 1
ATOM 1475 C C . ARG A 1 177 ? -12.973 49.309 -16.955 1.00 38.03 177 ARG A C 1
ATOM 1477 O O . ARG A 1 177 ? -12.111 50.075 -16.537 1.00 38.03 177 ARG A O 1
ATOM 1484 N N . LEU A 1 178 ? -13.610 49.481 -18.112 1.00 35.16 178 LEU A N 1
ATOM 1485 C CA . LEU A 1 178 ? -13.573 50.719 -18.894 1.00 35.16 178 LEU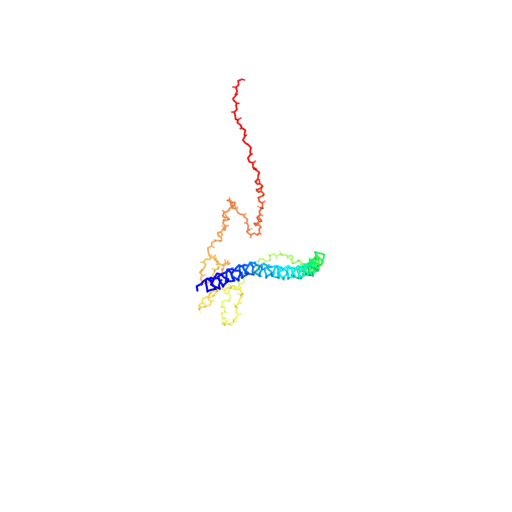 A CA 1
ATOM 1486 C C . LEU A 1 178 ? -14.315 51.826 -18.128 1.00 35.16 178 LEU A C 1
ATOM 1488 O O . LEU A 1 178 ? -15.500 51.679 -17.827 1.00 35.16 178 LEU A O 1
ATOM 1492 N N . VAL A 1 179 ? -13.625 52.928 -17.830 1.00 34.25 179 VAL A N 1
ATOM 1493 C CA . VAL A 1 179 ? -14.229 54.210 -17.435 1.00 34.25 179 VAL A CA 1
ATOM 1494 C C . VAL A 1 179 ? -13.822 55.240 -18.482 1.00 34.25 179 VAL A C 1
ATOM 1496 O O . VAL A 1 179 ? -12.668 55.272 -18.904 1.00 34.25 179 VAL A O 1
ATOM 1499 N N . GLY A 1 180 ? -14.825 55.984 -18.945 1.00 33.56 180 GLY A N 1
ATOM 1500 C CA . GLY A 1 180 ? -14.805 56.799 -20.149 1.00 33.56 180 GLY A CA 1
ATOM 1501 C C . GLY A 1 180 ? -13.964 58.069 -20.099 1.00 33.56 180 GLY A C 1
ATOM 1502 O O . GLY A 1 180 ? -13.558 58.558 -19.046 1.00 33.56 180 GLY A O 1
ATOM 1503 N N . GLU A 1 181 ? -13.756 58.566 -21.311 1.00 36.62 181 GLU A N 1
ATOM 1504 C CA . GLU A 1 181 ? -13.124 59.825 -21.672 1.00 36.62 181 GLU A CA 1
ATOM 1505 C C . GLU A 1 181 ? -13.956 61.021 -21.185 1.00 36.62 181 GLU A C 1
ATOM 1507 O O . GLU A 1 181 ? -15.177 61.057 -21.353 1.00 36.62 181 GLU A O 1
ATOM 1512 N N . ASN A 1 182 ? -13.262 61.998 -20.606 1.00 37.75 182 ASN A N 1
ATOM 1513 C CA . ASN A 1 182 ? -13.580 63.423 -20.657 1.00 37.75 182 ASN A CA 1
ATOM 1514 C C . ASN A 1 182 ? -12.254 64.181 -20.666 1.00 37.75 182 ASN A C 1
ATOM 1516 O O . ASN A 1 182 ? -11.429 63.901 -19.765 1.00 37.75 182 ASN A O 1
#

Solvent-accessible surface area (backbone atoms only — not comparable to full-atom values): 11918 Å² total; per-residue (Å²): 109,71,72,60,54,51,52,52,51,53,53,50,52,50,53,52,51,53,52,54,48,49,54,52,47,67,57,51,52,57,55,52,50,50,50,55,49,49,51,54,49,54,55,50,50,52,53,52,49,51,53,50,53,54,48,53,57,53,49,49,66,76,62,32,66,66,66,54,48,54,56,48,54,53,47,51,50,53,51,47,54,59,58,67,70,46,76,82,71,76,79,74,78,73,91,74,76,88,74,72,86,76,86,70,90,76,78,98,75,86,81,81,56,87,86,70,49,59,50,98,86,64,33,37,42,11,81,75,78,69,45,67,72,40,46,56,91,71,48,90,66,75,85,69,79,80,71,56,98,74,62,99,70,92,82,76,81,94,78,77,85,72,82,74,82,76,85,76,80,85,78,81,89,82,90,79,83,90,76,84,92,130

pLDDT: mean 70.17, std 23.09, range [31.02, 98.25]

Sequence (182 aa):
ERRRQDEIQIAEQKRQEEVAERRRQEEIEPRKQEYEERKRKDEMEFELQKIRLGAEDEWSKLNSPDDLVEKLDDYDTLRSTFRSKKPRKEWHYDKQNSFKDDSAFTTNEKKRLYGITHNERGEPKCFHCSNFGHIARNCSIPKSVSTCREGNETGHKIINCAAKETNHASEESLSVRLVGEN